Protein AF-A0A938NMA5-F1 (afdb_monomer)

Nearest PDB structures (foldseek):
  5llw-assembly1_B  TM=7.680E-01  e=4.039E-10  Idiomarina sp. A28L
  6et7-assembly1_A  TM=7.315E-01  e=4.879E-10  Idiomarina sp. A28L
  6et7-assembly1_B  TM=7.793E-01  e=1.720E-09  Idiomarina sp. A28L
  5llw-assembly1_A  TM=7.357E-01  e=2.357E-09  Idiomarina sp. A28L
  5llx-assembly1_B  TM=7.826E-01  e=5.694E-09  Idiomarina sp. A28L

Solvent-accessible surface area (backbone atoms only — not comparable to full-atom values): 17386 Å² total; per-residue (Å²): 136,83,78,56,53,81,68,54,59,72,73,63,77,70,56,72,90,42,46,52,69,49,69,51,92,78,78,97,68,74,25,49,32,68,72,61,66,56,84,42,81,81,14,92,27,46,94,38,77,89,32,46,48,84,76,48,81,76,32,44,48,83,52,42,79,48,96,41,58,64,61,38,50,55,56,39,66,74,30,88,92,44,49,61,74,37,72,43,76,58,80,76,69,79,82,87,44,74,63,62,55,45,67,75,42,43,66,59,54,48,52,54,49,53,50,50,52,50,50,52,52,52,47,53,53,48,55,46,62,68,22,29,38,93,83,34,84,87,27,19,18,54,62,29,40,54,56,53,45,46,54,55,64,70,63,65,74,83,34,32,28,39,35,31,33,32,54,48,69,56,90,74,74,64,90,51,65,71,58,51,50,50,48,52,34,53,50,52,51,49,50,51,69,71,62,81,46,80,50,37,18,44,64,52,98,64,29,37,33,42,48,38,71,74,28,48,58,70,60,51,48,56,50,48,53,51,50,37,50,52,46,47,70,40,74,41,78,92,76,39,72,52,40,34,13,25,1,27,17,41,50,74,96,39,90,46,64,68,51,31,52,52,40,7,50,54,20,22,57,58,14,60,76,72,41,66,34,77,32,52,64,79,79,62,97,64,96,72,87,91,85,88,88,81,86,71,87,84,76,131

Mean predicted aligned error: 15.51 Å

Foldseek 3Di:
DDFDDLVRVVPPPADPVFKDFDWDPDDPDAFPCVVPVQPDPQQPRPPPRRDASVVDDAQDHSNDRDPDVSVVVVVLSVDPSTDGRGMDGRPDPPCPDPVVVCVVCVVVVVVSVVVVVVVVVVVVVVVCPVFADPLAPLAGEQVVLQVVLQVLLVVPLPKKKKKKKFWAPPVVPDPDPVLLSQQVNVLSVLCVVQVVDSNWHDYDSGMIMDMDRPDHPVRVQVSVLVSQVVQQPDQGPPRDGIGMFMFMEMCVVQPHSVSNVVLSVVQSVVRNVVTSDYGYSPPDPDDDDDDDDDPPPPDD

Secondary structure (DSSP, 8-state):
-----HHHHHSS---GGGEEEEE----SS--HHHHTT---TTSTTTT-TT--TTTSSSSEETTEEPS-HHHHHHHHHT-TT--EEEEEE---S----HHHHHHHHHHHHHHHHHHHHHHHHHHHHHHHHHHB-SSSTT-B-HHHHHHHHHHHHHT--S-EEEEEEEETTHHHH-S-HHHHHHHHHHHHHHHHHHH--S-EEE-SSSEEEEEEET--HHHHHHHHHHHHHHHHH--BGGGB---EEEEEEESTT-SSHHHHHHHHHHHHHHHHTTSS-EEETT-----SS--SS-TTTT--

Sequence (300 aa):
MKTLSKKESLNLGLSYADTLFIPISQKPGPPCWQLHSCPSKECVCHGKSHCNCWEESGFVFRGVKLSFWQDKLKKCLDCPSFLPIGAFKLEGKKLSGVLSFLEEHYRIISVAYLRNMAFDYMRRKLDYYMTHDTFIKDVLNRRGLIEALRAAYESKSGSLCICMTSVDHFSELTSDYQELNKLYGELGNLFLSTSGTKIIARYGMEDFTIVLPDTKLKTAFEFCESLRKEVADHTFCRDKKITISVGIAGIEDAKDPESLIKKACIALNSAKLISNIVISDSFKKNGDSLVDNQKDYLAF

Radius of gyration: 29.08 Å; Cα contacts (8 Å, |Δi|>4): 415; chains: 1; bounding box: 68×45×87 Å

pLDDT: mean 76.3, std 19.85, range [27.97, 98.12]

Structure (mmCIF, N/CA/C/O backbone):
data_AF-A0A938NMA5-F1
#
_entry.id   AF-A0A938NMA5-F1
#
loop_
_atom_site.group_PDB
_atom_site.id
_atom_site.type_symbol
_atom_site.label_atom_id
_atom_site.label_alt_id
_atom_site.label_comp_id
_atom_site.label_asym_id
_atom_site.label_entity_id
_atom_site.label_seq_id
_atom_site.pdbx_PDB_ins_code
_atom_site.Cartn_x
_atom_site.Cartn_y
_atom_site.Cartn_z
_atom_site.occupancy
_atom_site.B_iso_or_equiv
_atom_site.auth_seq_id
_atom_site.auth_comp_id
_atom_site.auth_asym_id
_atom_site.auth_atom_id
_atom_site.pdbx_PDB_model_num
ATOM 1 N N . MET A 1 1 ? 32.243 -17.211 -32.522 1.00 33.62 1 MET A N 1
ATOM 2 C CA . MET A 1 1 ? 32.094 -15.808 -32.070 1.00 33.62 1 MET A CA 1
ATOM 3 C C . MET A 1 1 ? 33.309 -15.450 -31.233 1.00 33.62 1 MET A C 1
ATOM 5 O O . MET A 1 1 ? 33.486 -16.063 -30.191 1.00 33.62 1 MET A O 1
ATOM 9 N N . LYS A 1 2 ? 34.167 -14.527 -31.684 1.00 30.47 2 LYS A N 1
ATOM 10 C CA . LYS A 1 2 ? 35.189 -13.927 -30.812 1.00 30.47 2 LYS A CA 1
ATOM 11 C C . LYS A 1 2 ? 34.560 -12.706 -30.145 1.00 30.47 2 LYS A C 1
ATOM 13 O O . LYS A 1 2 ? 34.211 -11.754 -30.834 1.00 30.47 2 LYS A O 1
ATOM 18 N N . THR A 1 3 ? 34.376 -12.754 -28.833 1.00 35.81 3 THR A N 1
ATOM 19 C CA . THR A 1 3 ? 34.052 -11.576 -28.023 1.00 35.81 3 THR A CA 1
ATOM 20 C C . THR A 1 3 ? 35.332 -10.758 -27.919 1.00 35.81 3 THR A C 1
ATOM 22 O O . THR A 1 3 ? 36.294 -11.206 -27.306 1.00 35.81 3 THR A O 1
ATOM 25 N N . LEU A 1 4 ? 35.381 -9.610 -28.589 1.00 41.06 4 LEU A N 1
ATOM 26 C CA . LEU A 1 4 ? 36.531 -8.712 -28.529 1.00 41.06 4 LEU A CA 1
ATOM 27 C C . LEU A 1 4 ? 36.293 -7.691 -27.420 1.00 41.06 4 LEU A C 1
ATOM 29 O O . LEU A 1 4 ? 35.227 -7.076 -27.350 1.00 41.06 4 LEU A O 1
ATOM 33 N N . SER A 1 5 ? 37.279 -7.505 -26.554 1.00 45.34 5 SER A N 1
ATOM 34 C CA . SER A 1 5 ? 37.289 -6.413 -25.587 1.00 45.34 5 SER A CA 1
ATOM 35 C C . SER A 1 5 ? 37.359 -5.054 -26.297 1.00 45.34 5 SER A C 1
ATOM 37 O O . SER A 1 5 ? 37.838 -4.933 -27.426 1.00 45.34 5 SER A O 1
ATOM 39 N N . LYS A 1 6 ? 36.932 -3.993 -25.601 1.00 43.56 6 LYS A N 1
ATOM 40 C CA . LYS A 1 6 ? 36.940 -2.602 -26.093 1.00 43.56 6 LYS A CA 1
ATOM 41 C C . LYS A 1 6 ? 38.302 -2.163 -26.665 1.00 43.56 6 LYS A C 1
ATOM 43 O O . LYS A 1 6 ? 38.351 -1.412 -27.635 1.00 43.56 6 LYS A O 1
ATOM 48 N N . LYS A 1 7 ? 39.409 -2.655 -26.092 1.00 44.53 7 LYS A N 1
ATOM 49 C CA . LYS A 1 7 ? 40.776 -2.393 -26.580 1.00 44.53 7 LYS A CA 1
ATOM 50 C C . LYS A 1 7 ? 41.112 -3.169 -27.854 1.00 44.53 7 LYS A C 1
ATOM 52 O O . LYS A 1 7 ? 41.799 -2.638 -28.719 1.00 44.53 7 LYS A O 1
ATOM 57 N N . GLU A 1 8 ? 40.619 -4.394 -27.991 1.00 47.62 8 GLU A N 1
ATOM 58 C CA . GLU A 1 8 ? 40.876 -5.220 -29.172 1.00 47.62 8 GLU A CA 1
ATOM 59 C C . GLU A 1 8 ? 40.128 -4.688 -30.400 1.00 47.62 8 GLU A C 1
ATOM 61 O O . GLU A 1 8 ? 40.700 -4.667 -31.482 1.00 47.62 8 GLU A O 1
ATOM 66 N N . SER A 1 9 ? 38.913 -4.144 -30.249 1.00 48.72 9 SER A N 1
ATOM 67 C CA . SER A 1 9 ? 38.182 -3.510 -31.363 1.00 48.72 9 SER A CA 1
ATOM 68 C C . SER A 1 9 ? 38.865 -2.258 -31.933 1.00 48.72 9 SER A C 1
ATOM 70 O O . SER A 1 9 ? 38.772 -2.015 -33.133 1.00 48.72 9 SER A O 1
ATOM 72 N N . LEU A 1 10 ? 39.565 -1.482 -31.096 1.00 46.22 10 LEU A N 1
ATOM 73 C CA . LEU A 1 10 ? 40.275 -0.258 -31.503 1.00 46.22 10 LEU A CA 1
ATOM 74 C C . LEU A 1 10 ? 41.565 -0.551 -32.294 1.00 46.22 10 LEU A C 1
ATOM 76 O O . LEU A 1 10 ? 41.928 0.225 -33.172 1.00 46.22 10 LEU A O 1
ATOM 80 N N . ASN A 1 11 ? 42.223 -1.686 -32.033 1.00 43.31 11 ASN A N 1
ATOM 81 C CA . ASN A 1 11 ? 43.492 -2.076 -32.667 1.00 43.31 11 ASN A CA 1
ATOM 82 C C . ASN A 1 11 ? 43.335 -2.883 -33.972 1.00 43.31 11 ASN A C 1
ATOM 84 O O . ASN A 1 11 ? 44.333 -3.202 -34.612 1.00 43.31 11 ASN A O 1
ATOM 88 N N . LEU A 1 12 ? 42.111 -3.229 -34.383 1.00 46.03 12 LEU A N 1
ATOM 89 C CA . LEU A 1 12 ? 41.858 -4.135 -35.516 1.00 46.03 12 LEU A CA 1
ATOM 90 C C . LEU A 1 12 ? 41.728 -3.449 -36.888 1.00 46.03 12 LEU A C 1
ATOM 92 O O . LEU A 1 12 ? 41.373 -4.112 -37.859 1.00 46.03 12 LEU A O 1
ATOM 96 N N . GLY A 1 13 ? 41.981 -2.138 -36.996 1.00 44.97 13 GLY A N 1
ATOM 97 C CA . GLY A 1 13 ? 41.911 -1.423 -38.281 1.00 44.97 13 GLY A CA 1
ATOM 98 C C . GLY A 1 13 ? 40.523 -1.455 -38.941 1.00 44.97 13 GLY A C 1
ATOM 99 O O . GLY A 1 13 ? 40.407 -1.310 -40.156 1.00 44.97 13 GLY A O 1
ATOM 100 N N . LEU A 1 14 ? 39.466 -1.685 -38.152 1.00 48.62 14 LEU A N 1
ATOM 101 C CA . LEU A 1 14 ? 38.097 -1.800 -38.643 1.00 48.62 14 LEU A CA 1
ATOM 102 C C . LEU A 1 14 ? 37.600 -0.442 -39.153 1.00 48.62 14 LEU A C 1
ATOM 104 O O . LEU A 1 14 ? 37.573 0.546 -38.418 1.00 48.62 14 LEU A O 1
ATOM 108 N N . SER A 1 15 ? 37.174 -0.403 -40.417 1.00 49.62 15 SER A N 1
ATOM 109 C CA . SER A 1 15 ? 36.443 0.736 -40.966 1.00 49.62 15 SER A CA 1
ATOM 110 C C . SER A 1 15 ? 35.073 0.836 -40.294 1.00 49.62 15 SER A C 1
ATOM 112 O O . SER A 1 15 ? 34.307 -0.130 -40.259 1.00 49.62 15 SER A O 1
ATOM 114 N N . TYR A 1 16 ? 34.739 2.030 -39.797 1.00 50.69 16 TYR A N 1
ATOM 115 C CA . TYR A 1 16 ? 33.423 2.333 -39.223 1.00 50.69 16 TYR A CA 1
ATOM 116 C C . TYR A 1 16 ? 32.276 2.157 -40.227 1.00 50.69 16 TYR A C 1
ATOM 118 O O . TYR A 1 16 ? 31.132 2.040 -39.806 1.00 50.69 16 TYR A O 1
ATOM 126 N N . ALA A 1 17 ? 32.563 2.135 -41.533 1.00 47.53 17 ALA A N 1
ATOM 127 C CA . ALA A 1 17 ? 31.555 1.934 -42.571 1.00 47.53 17 ALA A CA 1
ATOM 128 C C . ALA A 1 17 ? 30.955 0.515 -42.563 1.00 47.53 17 ALA A C 1
ATOM 130 O O . ALA A 1 17 ? 29.789 0.359 -42.907 1.00 47.53 17 ALA A O 1
ATOM 131 N N . ASP A 1 18 ? 31.718 -0.482 -42.099 1.00 49.41 18 ASP A N 1
ATOM 132 C CA . ASP A 1 18 ? 31.382 -1.906 -42.249 1.00 49.41 18 ASP A CA 1
ATOM 133 C C . ASP A 1 18 ? 31.298 -2.635 -40.897 1.00 49.41 18 ASP A C 1
ATOM 135 O O . ASP A 1 18 ? 31.429 -3.854 -40.824 1.00 49.41 18 ASP A O 1
ATOM 139 N N . THR A 1 19 ? 31.134 -1.902 -39.790 1.00 51.22 19 THR A N 1
ATOM 140 C CA . THR A 1 19 ? 31.135 -2.484 -38.438 1.00 51.22 19 THR A CA 1
ATOM 141 C C . THR A 1 19 ? 29.901 -2.054 -37.655 1.00 51.22 19 THR A C 1
ATOM 143 O O . THR A 1 19 ? 29.729 -0.874 -37.345 1.00 51.22 19 THR A O 1
ATOM 146 N N . LEU A 1 20 ? 29.058 -3.021 -37.287 1.00 55.81 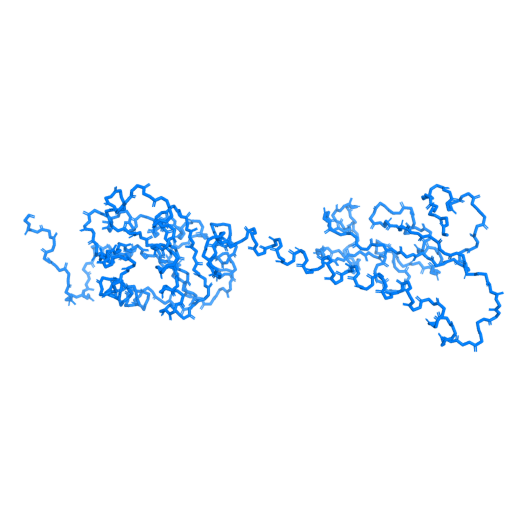20 LEU A N 1
ATOM 147 C CA . LEU A 1 20 ? 27.908 -2.799 -36.418 1.00 55.81 20 LEU A CA 1
ATOM 148 C C . LEU A 1 20 ? 28.315 -3.005 -34.956 1.00 55.81 20 LEU A C 1
ATOM 150 O O . LEU A 1 20 ? 28.734 -4.091 -34.550 1.00 55.81 20 LEU A O 1
ATOM 154 N N . PHE A 1 21 ? 28.140 -1.966 -34.146 1.00 57.28 21 PHE A N 1
ATOM 155 C CA . PHE A 1 21 ? 28.293 -2.048 -32.697 1.00 57.28 21 PHE A CA 1
ATOM 156 C C . PHE A 1 21 ? 26.920 -2.225 -32.066 1.00 57.28 21 PHE A C 1
ATOM 158 O O . PHE A 1 21 ? 26.025 -1.416 -32.299 1.00 57.28 21 PHE A O 1
ATOM 165 N N . ILE A 1 22 ? 26.758 -3.275 -31.260 1.00 54.84 22 ILE A N 1
ATOM 166 C CA . ILE A 1 22 ? 25.512 -3.513 -30.531 1.00 54.84 22 ILE A CA 1
ATOM 167 C C . ILE A 1 22 ? 25.696 -2.976 -29.110 1.00 54.84 22 ILE A C 1
ATOM 169 O O . ILE A 1 22 ? 26.375 -3.622 -28.299 1.00 54.84 22 ILE A O 1
ATOM 173 N N . PRO A 1 23 ? 25.124 -1.803 -28.780 1.00 54.66 23 PRO A N 1
ATOM 174 C CA . PRO A 1 23 ? 25.102 -1.351 -27.402 1.00 54.66 23 PRO A CA 1
ATOM 175 C C . PRO A 1 23 ? 24.196 -2.270 -26.590 1.00 54.66 23 PRO A C 1
ATOM 177 O O . PRO A 1 23 ? 23.099 -2.633 -27.022 1.00 54.66 23 PRO A O 1
ATOM 180 N N . ILE A 1 24 ? 24.627 -2.627 -25.384 1.00 54.59 24 ILE A N 1
ATOM 181 C CA . ILE A 1 24 ? 23.698 -3.148 -24.388 1.00 54.59 24 ILE A CA 1
ATOM 182 C C . ILE A 1 24 ? 23.306 -1.975 -23.506 1.00 54.59 24 ILE A C 1
ATOM 184 O O . ILE A 1 24 ? 24.145 -1.372 -22.841 1.00 54.59 24 ILE A O 1
ATOM 188 N N . SER A 1 25 ? 22.014 -1.647 -23.530 1.00 54.38 25 SER A N 1
ATOM 189 C CA . SER A 1 25 ? 21.420 -0.735 -22.561 1.00 54.38 25 SER A CA 1
ATOM 190 C C . SER A 1 25 ? 21.458 -1.420 -21.199 1.00 54.38 25 SER A C 1
ATOM 192 O O . SER A 1 25 ? 20.568 -2.180 -20.829 1.00 54.38 25 SER A O 1
ATOM 194 N N . GLN A 1 26 ? 22.554 -1.233 -20.473 1.00 50.41 26 GLN A N 1
ATOM 195 C CA . GLN A 1 26 ? 22.547 -1.425 -19.035 1.00 50.41 26 GLN A CA 1
ATOM 196 C C . GLN A 1 26 ? 22.144 -0.096 -18.407 1.00 50.41 26 GLN A C 1
ATOM 198 O O . GLN A 1 26 ? 22.798 0.919 -18.645 1.00 50.41 26 GLN A O 1
ATOM 203 N N . LYS A 1 27 ? 21.123 -0.091 -17.548 1.00 52.62 27 LYS A N 1
ATOM 204 C CA . LYS A 1 27 ? 21.003 0.959 -16.531 1.00 52.62 27 LYS A CA 1
ATOM 205 C C . LYS A 1 27 ? 20.683 0.379 -15.155 1.00 52.62 27 LYS A C 1
ATOM 207 O O . LYS A 1 27 ? 19.518 0.198 -14.818 1.00 52.62 27 LYS A O 1
ATOM 212 N N . PRO A 1 28 ? 21.730 0.214 -14.334 1.00 51.12 28 PRO A N 1
ATOM 213 C CA . PRO A 1 28 ? 21.669 0.499 -12.908 1.00 51.12 28 PRO A CA 1
ATOM 214 C C . PRO A 1 28 ? 22.666 1.625 -12.541 1.00 51.12 28 PRO A C 1
ATOM 216 O O . PRO A 1 28 ? 23.478 1.467 -11.638 1.00 51.12 28 PRO A O 1
ATOM 219 N N . GLY A 1 29 ? 22.659 2.753 -13.271 1.00 60.09 29 GLY A N 1
ATOM 220 C CA . GLY A 1 29 ? 23.567 3.894 -13.043 1.00 60.09 29 GLY A CA 1
ATOM 221 C C . GLY A 1 29 ? 22.932 5.259 -13.366 1.00 60.09 29 GLY A C 1
ATOM 222 O O . GLY A 1 29 ? 21.864 5.293 -13.986 1.00 60.09 29 GLY A O 1
ATOM 223 N N . PRO A 1 30 ? 23.551 6.385 -12.948 1.00 65.38 30 PRO A N 1
ATOM 224 C CA . PRO A 1 30 ? 22.995 7.730 -13.124 1.00 65.38 30 PRO A CA 1
ATOM 225 C C . PRO A 1 30 ? 22.826 8.097 -14.613 1.00 65.38 30 PRO A C 1
ATOM 227 O O . PRO A 1 30 ? 23.580 7.612 -15.463 1.00 65.38 30 PRO A O 1
ATOM 230 N N . PRO A 1 31 ? 21.844 8.950 -14.968 1.00 76.25 31 PRO A N 1
ATOM 231 C CA . PRO A 1 31 ? 21.601 9.353 -16.351 1.00 76.25 31 PRO A CA 1
ATOM 232 C C . PRO A 1 31 ? 22.823 10.034 -16.985 1.00 76.25 31 PRO A C 1
ATOM 234 O O . PRO A 1 31 ? 23.591 10.710 -16.305 1.00 76.25 31 PRO A O 1
ATOM 237 N N . CYS A 1 32 ? 22.983 9.901 -18.309 1.00 79.81 32 CYS A N 1
ATOM 238 C CA . CYS A 1 32 ? 24.154 10.375 -19.063 1.00 79.81 32 CYS A CA 1
ATOM 239 C C . CYS A 1 32 ? 24.542 11.835 -18.770 1.00 79.81 32 CYS A C 1
ATOM 241 O O . CYS A 1 32 ? 25.729 12.155 -18.719 1.00 79.81 32 CYS A O 1
ATOM 243 N N . TRP A 1 33 ? 23.565 12.731 -18.605 1.00 81.75 33 TRP A N 1
ATOM 244 C CA . TRP A 1 33 ? 23.829 14.146 -18.330 1.00 81.75 33 TRP A CA 1
ATOM 245 C C . TRP A 1 33 ? 24.370 14.380 -16.913 1.00 81.75 33 TRP A C 1
ATOM 247 O O . TRP A 1 33 ? 25.210 15.257 -16.740 1.00 81.75 33 TRP A O 1
ATOM 257 N N . GLN A 1 34 ? 23.958 13.562 -15.938 1.00 83.12 34 GLN A N 1
ATOM 258 C CA . GLN A 1 34 ? 24.469 13.585 -14.568 1.00 83.12 34 GLN A CA 1
ATOM 259 C C . GLN A 1 34 ? 25.844 12.914 -14.483 1.00 83.12 34 GLN A C 1
ATOM 261 O O . GLN A 1 34 ? 26.757 13.470 -13.888 1.00 83.12 34 GLN A O 1
ATOM 266 N N . LEU A 1 35 ? 26.021 11.757 -15.132 1.00 81.81 35 LEU A N 1
ATOM 267 C CA . LEU A 1 35 ? 27.300 11.034 -15.161 1.00 81.81 35 LEU A CA 1
ATOM 268 C C . LEU A 1 35 ? 28.436 11.872 -15.769 1.00 81.81 35 LEU A C 1
ATOM 270 O O . LEU A 1 35 ? 29.597 11.712 -15.402 1.00 81.81 35 LEU A O 1
ATOM 274 N N . HIS A 1 36 ? 28.115 12.729 -16.738 1.00 80.19 36 HIS A N 1
ATOM 275 C CA . HIS A 1 36 ? 29.101 13.516 -17.477 1.00 80.19 36 HIS A CA 1
ATOM 276 C C . HIS A 1 36 ? 29.038 15.017 -17.197 1.00 80.19 36 HIS A C 1
ATOM 278 O O . HIS A 1 36 ? 29.678 15.767 -17.932 1.00 80.19 36 HIS A O 1
ATOM 284 N N . SER A 1 37 ? 28.265 15.451 -16.195 1.00 81.56 37 SER A N 1
ATOM 285 C CA . SER A 1 37 ? 28.070 16.869 -15.848 1.00 81.56 37 SER A CA 1
ATOM 286 C C . SER A 1 37 ? 27.842 17.743 -17.088 1.00 81.56 37 SER A C 1
ATOM 288 O O . SER A 1 37 ? 28.538 18.730 -17.317 1.00 81.56 37 SER A O 1
ATOM 290 N N . CYS A 1 38 ? 26.937 17.306 -17.968 1.00 77.56 38 CYS A N 1
ATOM 291 C CA . CYS A 1 38 ? 26.823 17.869 -19.309 1.00 77.56 38 CYS A CA 1
ATOM 292 C C . CYS A 1 38 ? 26.281 19.311 -19.244 1.00 77.56 38 CYS A C 1
ATOM 294 O O . CYS A 1 38 ? 25.174 19.498 -18.745 1.00 77.56 38 CYS A O 1
ATOM 296 N N . PRO A 1 39 ? 27.004 20.318 -19.771 1.00 66.69 39 PRO A N 1
ATOM 297 C CA . PRO A 1 39 ? 26.618 21.724 -19.618 1.00 66.69 39 PRO A CA 1
ATOM 298 C C . PRO A 1 39 ? 25.537 22.171 -20.613 1.00 66.69 39 PRO A C 1
ATOM 300 O O . PRO A 1 39 ? 24.915 23.216 -20.431 1.00 66.69 39 PRO A O 1
ATOM 303 N N . SER A 1 40 ? 25.317 21.406 -21.687 1.00 78.25 40 SER A N 1
ATOM 304 C CA . SER A 1 40 ? 24.377 21.777 -22.743 1.00 78.25 40 SER A CA 1
ATOM 305 C C . SER A 1 40 ? 22.942 21.443 -22.333 1.00 78.25 40 SER A C 1
ATOM 307 O O . SER A 1 40 ? 22.516 20.288 -22.402 1.00 78.25 40 SER A O 1
ATOM 309 N N . LYS A 1 41 ? 22.181 22.478 -21.955 1.00 78.19 41 LYS A N 1
ATOM 310 C CA . LYS A 1 41 ? 20.727 22.394 -21.725 1.00 78.19 41 LYS A CA 1
ATOM 311 C C . LYS A 1 41 ? 19.936 22.088 -23.003 1.00 78.19 41 LYS A C 1
ATOM 313 O O . LYS A 1 41 ? 18.808 21.622 -22.918 1.00 78.19 41 LYS A O 1
ATOM 318 N N . GLU A 1 42 ? 20.536 22.317 -24.169 1.00 77.88 42 GLU A N 1
ATOM 319 C CA . GLU A 1 42 ? 19.962 22.020 -25.489 1.00 77.88 42 GLU A CA 1
ATOM 320 C C . GLU A 1 42 ? 20.080 20.533 -25.866 1.00 77.88 42 GLU A C 1
ATOM 322 O O . GLU A 1 42 ? 19.487 20.070 -26.840 1.00 77.88 42 GLU A O 1
ATOM 327 N N . CYS A 1 43 ? 20.841 19.748 -25.098 1.00 79.62 43 CYS A N 1
ATOM 328 C CA . CYS A 1 43 ? 20.927 18.312 -25.298 1.00 79.62 43 CYS A CA 1
ATOM 329 C C . CYS A 1 43 ? 19.577 17.648 -24.992 1.00 79.62 43 CYS A C 1
ATOM 331 O O . CYS A 1 43 ? 19.068 17.742 -23.878 1.00 79.62 43 CYS A O 1
ATOM 333 N N . VAL A 1 44 ? 19.059 16.866 -25.944 1.00 77.19 44 VAL A N 1
ATOM 334 C CA . VAL A 1 44 ? 17.789 16.118 -25.829 1.00 77.19 44 VAL A CA 1
ATOM 335 C C . VAL A 1 44 ? 17.734 15.213 -24.590 1.00 77.19 44 VAL A C 1
ATOM 337 O O . VAL A 1 44 ? 16.649 14.929 -24.080 1.00 77.19 44 VAL A O 1
ATOM 340 N N . CYS A 1 45 ? 18.894 14.784 -24.083 1.00 76.62 45 CYS A N 1
ATOM 341 C CA . CYS A 1 45 ? 19.011 13.954 -22.888 1.00 76.62 45 CYS A CA 1
ATOM 342 C C . CYS A 1 45 ? 19.268 14.718 -21.583 1.00 76.62 45 CYS A C 1
ATOM 344 O O . CYS A 1 45 ? 19.320 14.080 -20.530 1.00 76.62 45 CYS A O 1
ATOM 346 N N . HIS A 1 46 ? 19.453 16.038 -21.612 1.00 82.06 46 HIS A N 1
ATOM 347 C CA . HIS A 1 46 ? 19.686 16.834 -20.407 1.00 82.06 46 HIS A CA 1
ATOM 348 C C . HIS A 1 46 ? 18.435 16.842 -19.514 1.00 82.06 46 HIS A C 1
ATOM 350 O O . HIS A 1 46 ? 17.326 17.071 -19.988 1.00 82.06 46 HIS A O 1
ATOM 356 N N . GLY A 1 47 ? 18.596 16.556 -18.218 1.00 79.88 47 GLY A N 1
ATOM 357 C CA . GLY A 1 47 ? 17.492 16.500 -17.249 1.00 79.88 47 GLY A CA 1
ATOM 358 C C . GLY A 1 47 ? 16.634 15.225 -17.289 1.00 79.88 47 GLY A C 1
ATOM 359 O O . GLY A 1 47 ? 15.791 15.041 -16.418 1.00 79.88 47 GLY A O 1
ATOM 360 N N . LYS A 1 48 ? 16.846 14.310 -18.247 1.00 78.88 48 LYS A N 1
ATOM 361 C CA . LYS A 1 48 ? 16.062 13.066 -18.368 1.00 78.88 48 LYS A CA 1
ATOM 362 C C . LYS A 1 48 ? 16.714 11.900 -17.620 1.00 78.88 48 LYS A C 1
ATOM 364 O O . LYS A 1 48 ? 17.925 11.701 -17.705 1.00 78.88 48 LYS A O 1
ATOM 369 N N . SER A 1 49 ? 15.917 11.080 -16.938 1.00 69.94 49 SER A N 1
ATOM 370 C CA . SER A 1 49 ? 16.376 9.899 -16.180 1.00 69.94 49 SER A CA 1
ATOM 371 C C . SER A 1 49 ? 16.757 8.705 -17.074 1.00 69.94 49 SER A C 1
ATOM 373 O O . SER A 1 49 ? 17.674 7.936 -16.768 1.00 69.94 49 SER A O 1
ATOM 375 N N . HIS A 1 50 ? 16.117 8.566 -18.237 1.00 67.19 50 HIS A N 1
ATOM 376 C CA . HIS A 1 50 ? 16.242 7.385 -19.103 1.00 67.19 50 HIS A CA 1
ATOM 377 C C . HIS A 1 50 ? 16.730 7.706 -20.518 1.00 67.19 50 HIS A C 1
ATOM 379 O O . HIS A 1 50 ? 16.348 7.028 -21.454 1.00 67.19 50 HIS A O 1
ATOM 385 N N . CYS A 1 51 ? 17.591 8.716 -20.671 1.00 70.38 51 CYS A N 1
ATOM 386 C CA . CYS A 1 51 ? 18.111 9.115 -21.982 1.00 70.38 51 CYS A CA 1
ATOM 387 C C . CYS A 1 51 ? 19.638 9.042 -22.023 1.00 70.38 51 CYS A C 1
ATOM 389 O O . CYS A 1 51 ? 20.311 9.531 -21.104 1.00 70.38 51 CYS A O 1
ATOM 391 N N . ASN A 1 52 ? 20.182 8.455 -23.085 1.00 75.62 52 ASN A N 1
ATOM 392 C CA . ASN A 1 52 ? 21.586 8.556 -23.459 1.00 75.62 52 ASN A CA 1
ATOM 393 C C . ASN A 1 52 ? 21.713 9.098 -24.891 1.00 75.62 52 ASN A C 1
ATOM 395 O O . ASN A 1 52 ? 20.998 8.681 -25.791 1.00 75.62 52 ASN A O 1
ATOM 399 N N . CYS A 1 53 ? 22.666 10.000 -25.147 1.00 77.00 53 CYS A N 1
ATOM 400 C CA . CYS A 1 53 ? 22.786 10.631 -26.474 1.00 77.00 53 CYS A CA 1
ATOM 401 C C . CYS A 1 53 ? 23.122 9.656 -27.623 1.00 77.00 53 CYS A C 1
ATOM 403 O O . CYS A 1 53 ? 22.936 9.997 -28.790 1.00 77.00 53 CYS A O 1
ATOM 405 N N . TRP A 1 54 ? 23.613 8.455 -27.305 1.00 72.69 54 TRP A N 1
ATOM 406 C CA . TRP A 1 54 ? 23.837 7.381 -28.271 1.00 72.69 54 TRP A CA 1
ATOM 407 C C . TRP A 1 54 ? 22.552 6.625 -28.654 1.00 72.69 54 TRP A C 1
ATOM 409 O O . TRP A 1 54 ? 22.555 5.945 -29.674 1.00 72.69 54 TRP A O 1
ATOM 419 N N . GLU A 1 55 ? 21.472 6.752 -27.874 1.00 70.50 55 GLU A N 1
ATOM 420 C CA . GLU A 1 55 ? 20.136 6.203 -28.176 1.00 70.50 55 GLU A CA 1
ATOM 421 C C . GLU A 1 55 ? 19.368 7.112 -29.145 1.00 70.50 55 GLU A C 1
ATOM 423 O O . GLU A 1 55 ? 18.562 6.644 -29.943 1.00 70.50 55 GLU A O 1
ATOM 428 N N . GLU A 1 56 ? 19.647 8.417 -29.099 1.00 66.69 56 GLU A N 1
ATOM 429 C CA . GLU A 1 56 ? 19.037 9.399 -29.990 1.00 66.69 56 GLU A CA 1
ATOM 430 C C . GLU A 1 56 ? 19.521 9.208 -31.430 1.00 66.69 56 GLU A C 1
ATOM 432 O O . GLU A 1 56 ? 20.727 9.138 -31.699 1.00 66.69 56 GLU A O 1
ATOM 437 N N . SER A 1 57 ? 18.583 9.171 -32.374 1.00 58.72 57 SER A N 1
ATOM 438 C CA . SER A 1 57 ? 18.900 9.111 -33.803 1.00 58.72 57 SER A CA 1
ATOM 439 C C . SER A 1 57 ? 19.570 10.409 -34.296 1.00 58.72 57 SER A C 1
ATOM 441 O O . SER A 1 57 ? 19.476 11.469 -33.676 1.00 58.72 57 SER A O 1
ATOM 443 N N . GLY A 1 58 ? 20.314 10.336 -35.403 1.00 67.06 58 GLY A N 1
ATOM 444 C CA . GLY A 1 58 ? 21.022 11.488 -35.977 1.00 67.06 58 GLY A CA 1
ATOM 445 C C . GLY A 1 58 ? 22.397 11.765 -35.356 1.00 67.06 58 GLY A C 1
ATOM 446 O O . GLY A 1 58 ? 23.005 10.908 -34.714 1.00 67.06 58 GLY A O 1
ATOM 447 N N . PHE A 1 59 ? 22.915 12.976 -35.568 1.00 76.12 59 PHE A N 1
ATOM 448 C CA . PHE A 1 59 ? 24.344 13.295 -35.423 1.00 76.12 59 PHE A CA 1
ATOM 449 C C . PHE A 1 59 ? 24.727 13.992 -34.109 1.00 76.12 59 PHE A C 1
ATOM 451 O O . PHE A 1 59 ? 25.789 14.596 -34.018 1.00 76.12 59 PHE A O 1
ATOM 458 N N . VAL A 1 60 ? 23.878 13.961 -33.082 1.00 75.00 60 VAL A N 1
ATOM 459 C CA . VAL A 1 60 ? 24.127 14.705 -31.834 1.00 75.00 60 VAL A CA 1
ATOM 460 C C . VAL A 1 60 ? 24.865 13.847 -30.802 1.00 75.00 60 VAL A C 1
ATOM 462 O O . VAL A 1 60 ? 24.440 12.728 -30.515 1.00 75.00 60 VAL A O 1
ATOM 465 N N . PHE A 1 61 ? 25.932 14.385 -30.204 1.00 83.06 61 PHE A N 1
ATOM 466 C CA . PHE A 1 61 ? 26.654 13.802 -29.067 1.00 83.06 61 PHE A CA 1
ATOM 467 C C . PHE A 1 61 ? 26.807 14.853 -27.963 1.00 83.06 61 PHE A C 1
ATOM 469 O O . PHE A 1 61 ? 27.421 15.896 -28.181 1.00 83.06 61 PHE A O 1
ATOM 476 N N . ARG A 1 62 ? 26.243 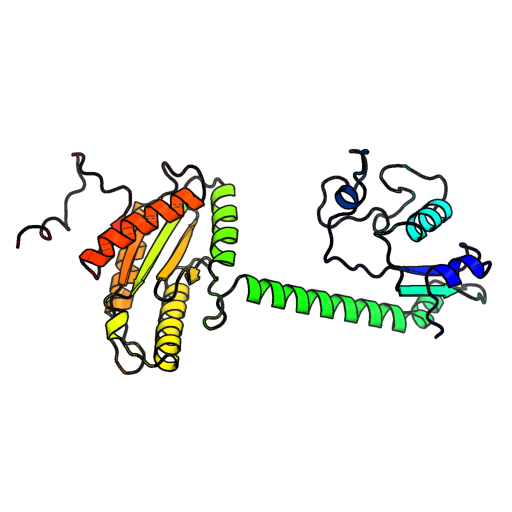14.592 -26.774 1.00 80.44 62 ARG A N 1
ATOM 477 C CA . ARG A 1 62 ? 26.273 15.513 -25.613 1.00 80.44 62 ARG A CA 1
ATOM 478 C C . ARG A 1 62 ? 25.852 16.961 -25.943 1.00 80.44 62 ARG A C 1
ATOM 480 O O . ARG A 1 62 ? 26.476 17.911 -25.486 1.00 80.44 62 ARG A O 1
ATOM 487 N N . GLY A 1 63 ? 24.806 17.119 -26.755 1.00 75.62 63 GLY A N 1
ATOM 488 C CA . GLY A 1 63 ? 24.278 18.430 -27.160 1.00 75.62 63 GLY A CA 1
ATOM 489 C C . GLY A 1 63 ? 25.024 19.103 -28.313 1.00 75.62 63 GLY A C 1
ATOM 490 O O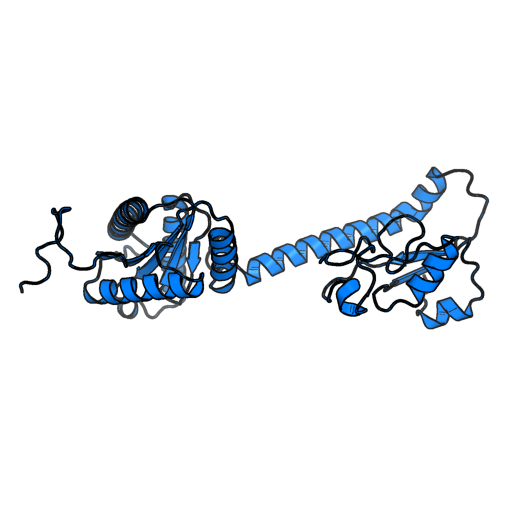 . GLY A 1 63 ? 24.593 20.150 -28.773 1.00 75.62 63 GLY A O 1
ATOM 491 N N . VAL A 1 64 ? 26.098 18.499 -28.831 1.00 82.88 64 VAL A N 1
ATOM 492 C CA . VAL A 1 64 ? 26.828 19.012 -29.997 1.00 82.88 64 VAL A CA 1
ATOM 493 C C . VAL A 1 64 ? 26.406 18.244 -31.244 1.00 82.88 64 VAL A C 1
ATOM 495 O O . VAL A 1 64 ? 26.505 17.014 -31.279 1.00 82.88 64 VAL A O 1
ATOM 498 N N . LYS A 1 65 ? 25.949 18.958 -32.276 1.00 82.62 65 LYS A N 1
ATOM 499 C CA . LYS A 1 65 ? 25.651 18.382 -33.592 1.00 82.62 65 LYS A CA 1
ATOM 500 C C . LYS A 1 65 ? 26.956 18.127 -34.348 1.00 82.62 65 LYS A C 1
ATOM 502 O O . LYS A 1 65 ? 27.772 19.027 -34.506 1.00 82.62 65 LYS A O 1
ATOM 507 N N . LEU A 1 66 ? 27.150 16.893 -34.793 1.00 81.31 66 LEU A N 1
ATOM 508 C CA . LEU A 1 66 ? 28.292 16.458 -35.591 1.00 81.31 66 LEU A CA 1
ATOM 509 C C . LEU A 1 66 ? 27.912 16.430 -37.075 1.00 81.31 66 LEU A C 1
ATOM 511 O O . LEU A 1 66 ? 26.731 16.382 -37.424 1.00 81.31 66 LEU A O 1
ATOM 515 N N . SER A 1 67 ? 28.920 16.458 -37.941 1.00 76.12 67 SER A N 1
ATOM 516 C CA . SER A 1 67 ? 28.724 16.461 -39.395 1.00 76.12 67 SER A CA 1
ATOM 517 C C . SER A 1 67 ? 28.430 15.067 -39.948 1.00 76.12 67 SER A C 1
ATOM 519 O O . SER A 1 67 ? 27.676 14.936 -40.908 1.00 76.12 67 SER A O 1
ATOM 521 N N . PHE A 1 68 ? 28.992 14.025 -39.328 1.00 69.94 68 PHE A N 1
ATOM 522 C CA . PHE A 1 68 ? 28.888 12.649 -39.802 1.00 69.94 68 PHE A CA 1
ATOM 523 C C . PHE A 1 68 ? 28.536 11.680 -38.675 1.00 69.94 68 PHE A C 1
ATOM 525 O O . PHE A 1 68 ? 28.882 11.879 -37.506 1.00 69.94 68 PHE A O 1
ATOM 532 N N . TRP A 1 69 ? 27.839 10.595 -39.018 1.00 57.34 69 TRP A N 1
ATOM 533 C CA . TRP A 1 69 ? 27.417 9.604 -38.026 1.00 57.34 69 TRP A CA 1
ATOM 534 C C . TRP A 1 69 ? 28.617 8.808 -37.494 1.00 57.34 69 TRP A C 1
ATOM 536 O O . TRP A 1 69 ? 28.630 8.435 -36.322 1.00 57.34 69 TRP A O 1
ATOM 546 N N . GLN A 1 70 ? 29.657 8.611 -38.313 1.00 65.38 70 GLN A N 1
ATOM 547 C CA . GLN A 1 70 ? 30.892 7.935 -37.913 1.00 65.38 70 GLN A CA 1
ATOM 548 C C . GLN A 1 70 ? 31.604 8.689 -36.781 1.00 65.38 70 GLN A C 1
ATOM 550 O O . GLN A 1 70 ? 32.159 8.066 -35.878 1.00 65.38 70 GLN A O 1
ATOM 555 N N . ASP A 1 71 ? 31.548 10.024 -36.788 1.00 72.06 71 ASP A N 1
ATOM 556 C CA . ASP A 1 71 ? 32.133 10.852 -35.728 1.00 72.06 71 ASP A CA 1
ATOM 557 C C . ASP A 1 71 ? 31.371 10.697 -34.415 1.00 72.06 71 ASP A C 1
ATOM 559 O O . ASP A 1 71 ? 31.976 10.648 -33.340 1.00 72.06 71 ASP A O 1
ATOM 563 N N . LYS A 1 72 ? 30.039 10.571 -34.495 1.00 76.50 72 LYS A N 1
ATOM 564 C CA . LYS A 1 72 ? 29.211 10.240 -33.334 1.00 76.50 72 LYS A CA 1
ATOM 565 C C . LYS A 1 72 ? 29.587 8.869 -32.794 1.00 76.50 72 LYS A C 1
ATOM 567 O O . LYS A 1 72 ? 29.848 8.755 -31.602 1.00 76.50 72 LYS A O 1
ATOM 572 N N . LEU A 1 73 ? 29.670 7.857 -33.657 1.00 69.69 73 LEU A N 1
ATOM 573 C CA . LEU A 1 73 ? 29.993 6.490 -33.255 1.00 69.69 73 LEU A CA 1
ATOM 574 C C . LEU A 1 73 ? 31.367 6.399 -32.574 1.00 69.69 73 LEU A C 1
ATOM 576 O O . LEU A 1 73 ? 31.457 5.805 -31.504 1.00 69.69 73 LEU A O 1
ATOM 580 N N . LYS A 1 74 ? 32.406 7.034 -33.131 1.00 73.81 74 LYS A N 1
ATOM 581 C CA . LYS A 1 74 ? 33.740 7.128 -32.505 1.00 73.81 74 LYS A CA 1
ATOM 582 C C . LYS A 1 74 ? 33.654 7.678 -31.081 1.00 73.81 74 LYS A C 1
ATOM 584 O O . LYS A 1 74 ? 34.085 7.032 -30.131 1.00 73.81 74 LYS A O 1
ATOM 589 N N . LYS A 1 75 ? 33.001 8.832 -30.919 1.00 78.88 75 LYS A N 1
ATOM 590 C CA . LYS A 1 75 ? 32.820 9.472 -29.607 1.00 78.88 75 LYS A CA 1
ATOM 591 C C . LYS A 1 75 ? 31.973 8.630 -28.649 1.00 78.88 75 LYS A C 1
ATOM 593 O O . LYS A 1 75 ? 32.230 8.626 -27.447 1.00 78.88 75 LYS A O 1
ATOM 598 N N . CYS A 1 76 ? 30.970 7.915 -29.159 1.00 75.88 76 CYS A N 1
ATOM 599 C CA . CYS A 1 76 ? 30.171 6.976 -28.378 1.00 75.88 76 CYS A CA 1
ATOM 600 C C . CYS A 1 76 ? 31.014 5.795 -27.902 1.00 75.88 76 CYS A C 1
ATOM 602 O O . CYS A 1 76 ? 30.919 5.450 -26.735 1.00 75.88 76 CYS A O 1
ATOM 604 N N . LEU A 1 77 ? 31.882 5.225 -28.736 1.00 72.25 77 LEU A N 1
ATOM 605 C CA . LEU A 1 77 ? 32.749 4.115 -28.336 1.00 72.25 77 LEU A CA 1
ATOM 606 C C . LEU A 1 77 ? 33.706 4.501 -27.211 1.00 72.25 77 LEU A C 1
ATOM 608 O O . LEU A 1 77 ? 33.911 3.709 -26.294 1.00 72.25 77 LEU A O 1
ATOM 612 N N . ASP A 1 78 ? 34.201 5.733 -27.198 1.00 75.19 78 ASP A N 1
ATOM 613 C CA . ASP A 1 78 ? 35.027 6.247 -26.100 1.00 75.19 78 ASP A CA 1
ATOM 614 C C . ASP A 1 78 ? 34.213 6.602 -24.843 1.00 75.19 78 ASP A C 1
ATOM 616 O O . ASP A 1 78 ? 34.767 6.802 -23.761 1.00 75.19 78 ASP A O 1
ATOM 620 N N . CYS A 1 79 ? 32.883 6.627 -24.934 1.00 76.38 79 CYS A N 1
ATOM 621 C CA . CYS A 1 79 ? 32.017 7.076 -23.855 1.00 76.38 79 CYS A CA 1
ATOM 622 C C . CYS A 1 79 ? 31.849 6.003 -22.756 1.00 76.38 79 CYS A C 1
ATOM 624 O O . CYS A 1 79 ? 31.483 4.868 -23.060 1.00 76.38 79 CYS A O 1
ATOM 626 N N . PRO A 1 80 ? 32.024 6.340 -21.462 1.00 72.81 80 PRO A N 1
ATOM 627 C CA . PRO A 1 80 ? 31.800 5.400 -20.355 1.00 72.81 80 PRO A CA 1
ATOM 628 C C . PRO A 1 80 ? 30.351 4.911 -20.227 1.00 72.81 80 PRO A C 1
ATOM 630 O O . PRO A 1 80 ? 30.115 3.799 -19.770 1.00 72.81 80 PRO A O 1
ATOM 633 N N . SER A 1 81 ? 29.379 5.728 -20.647 1.00 73.00 81 SER A N 1
ATOM 634 C CA . SER A 1 81 ? 27.956 5.351 -20.684 1.00 73.00 81 SER A CA 1
ATOM 635 C C . SER A 1 81 ? 27.575 4.482 -21.886 1.00 73.00 81 SER A C 1
ATOM 637 O O . SER A 1 81 ? 26.410 4.114 -22.021 1.00 73.00 81 SER A O 1
ATOM 639 N N . PHE A 1 82 ? 28.523 4.171 -22.774 1.00 69.31 82 PHE A N 1
ATOM 640 C CA . PHE A 1 82 ? 28.325 3.281 -23.911 1.00 69.31 82 PHE A CA 1
ATOM 641 C C . PHE A 1 82 ? 29.122 1.995 -23.673 1.00 69.31 82 PHE A C 1
ATOM 643 O O . PHE A 1 82 ? 30.352 1.973 -23.758 1.00 69.31 82 PHE A O 1
ATOM 650 N N . LEU A 1 83 ? 28.408 0.917 -23.348 1.00 62.97 83 LEU A N 1
ATOM 651 C CA . LEU A 1 83 ? 28.978 -0.401 -23.074 1.00 62.97 83 LEU A CA 1
ATOM 652 C C . LEU A 1 83 ? 28.603 -1.360 -24.215 1.00 62.97 83 LEU A C 1
ATOM 654 O O . LEU A 1 83 ? 27.563 -2.024 -24.154 1.00 62.97 83 LEU A O 1
ATOM 658 N N . PRO A 1 84 ? 29.406 -1.419 -25.294 1.00 60.50 84 PRO A N 1
ATOM 659 C CA . PRO A 1 84 ? 29.193 -2.395 -26.347 1.00 60.50 84 PRO A CA 1
ATOM 660 C C . PRO A 1 84 ? 29.639 -3.762 -25.830 1.00 60.50 84 PRO A C 1
ATOM 662 O O . PRO A 1 84 ? 30.758 -3.918 -25.348 1.00 60.50 84 PRO A O 1
ATOM 665 N N . ILE A 1 85 ? 28.767 -4.762 -25.930 1.00 52.34 85 ILE A N 1
ATOM 666 C CA . ILE A 1 85 ? 29.106 -6.143 -25.537 1.00 52.34 85 ILE A CA 1
ATOM 667 C C . ILE A 1 85 ? 29.653 -6.939 -26.732 1.00 52.34 85 ILE A C 1
ATOM 669 O O . ILE A 1 85 ? 30.194 -8.031 -26.578 1.00 52.34 85 ILE A O 1
ATOM 673 N N . GLY A 1 86 ? 29.602 -6.355 -27.929 1.00 52.72 86 GLY A N 1
ATOM 674 C CA . GLY A 1 86 ? 30.256 -6.897 -29.107 1.00 52.72 86 GLY A CA 1
ATOM 675 C C . GLY A 1 86 ? 30.339 -5.892 -30.250 1.00 52.72 86 GLY A C 1
ATOM 676 O O . GLY A 1 86 ? 29.539 -4.957 -30.344 1.00 52.72 86 GLY A O 1
ATOM 677 N N . ALA A 1 87 ? 31.313 -6.125 -31.125 1.00 53.34 87 ALA A N 1
ATOM 678 C CA . ALA A 1 87 ? 31.447 -5.483 -32.423 1.00 53.34 87 ALA A CA 1
ATOM 679 C C . ALA A 1 87 ? 31.363 -6.572 -33.496 1.00 53.34 87 ALA A C 1
ATOM 681 O O . ALA A 1 87 ? 32.047 -7.594 -33.394 1.00 53.34 87 ALA A O 1
ATOM 682 N N . PHE A 1 88 ? 30.522 -6.363 -34.502 1.00 50.94 88 PHE A N 1
ATOM 683 C CA . PHE A 1 88 ? 30.362 -7.282 -35.622 1.00 50.94 88 PHE A CA 1
ATOM 684 C C . PHE A 1 88 ? 30.884 -6.607 -36.879 1.00 50.94 88 PHE A C 1
ATOM 686 O O . PHE A 1 88 ? 30.386 -5.557 -37.281 1.00 50.94 88 PHE A O 1
ATOM 693 N N . LYS A 1 89 ? 31.899 -7.212 -37.493 1.00 46.09 89 LYS A N 1
ATOM 694 C CA . LYS A 1 89 ? 32.370 -6.814 -38.815 1.00 46.09 89 LYS A CA 1
ATOM 695 C C . LYS A 1 89 ? 31.410 -7.400 -39.849 1.00 46.09 89 LYS A C 1
ATOM 697 O O . LYS A 1 89 ? 31.254 -8.617 -39.916 1.00 46.09 89 LYS A O 1
ATOM 702 N N . LEU A 1 90 ? 30.757 -6.537 -40.615 1.00 48.56 90 LEU A N 1
ATOM 703 C CA . LEU A 1 90 ? 29.909 -6.907 -41.739 1.00 48.56 90 LEU A CA 1
ATOM 704 C C . LEU A 1 90 ? 30.823 -7.131 -42.948 1.00 48.56 90 LEU A C 1
ATOM 706 O O . LEU A 1 90 ? 31.216 -6.193 -43.634 1.00 48.56 90 LEU A O 1
ATOM 710 N N . GLU A 1 91 ? 31.224 -8.378 -43.186 1.00 45.44 91 GLU A N 1
ATOM 711 C CA . GLU A 1 91 ? 31.985 -8.724 -44.389 1.00 45.44 91 GLU A CA 1
ATOM 712 C C . GLU A 1 91 ? 31.016 -8.874 -45.565 1.00 45.44 91 GLU A C 1
ATOM 714 O O . GLU A 1 91 ? 30.292 -9.858 -45.692 1.00 45.44 91 GLU A O 1
ATOM 719 N N . GLY A 1 92 ? 30.950 -7.840 -46.403 1.00 47.44 92 GLY A N 1
ATOM 720 C CA . GLY A 1 92 ? 29.986 -7.770 -47.490 1.00 47.44 92 GLY A CA 1
ATOM 721 C C . GLY A 1 92 ? 30.244 -8.803 -48.590 1.00 47.44 92 GLY A C 1
ATOM 722 O O . GLY A 1 92 ? 31.226 -8.714 -49.324 1.00 47.44 92 GLY A O 1
ATOM 723 N N . LYS A 1 93 ? 29.258 -9.662 -48.852 1.00 43.03 93 LYS A N 1
ATOM 724 C CA . LYS A 1 93 ? 28.706 -9.666 -50.213 1.00 43.03 93 LYS A CA 1
ATOM 725 C C . LYS A 1 93 ? 27.699 -8.523 -50.269 1.00 43.03 93 LYS A C 1
ATOM 727 O O . LYS A 1 93 ? 26.980 -8.313 -49.298 1.00 43.03 93 LYS A O 1
ATOM 732 N N . LYS A 1 94 ? 27.711 -7.746 -51.362 1.00 46.56 94 LYS A N 1
ATOM 733 C CA . LYS A 1 94 ? 26.824 -6.587 -51.585 1.00 46.56 94 LYS A CA 1
ATOM 734 C C . LYS A 1 94 ? 25.446 -6.842 -50.964 1.00 46.56 94 LYS A C 1
ATOM 736 O O . LYS A 1 94 ? 24.785 -7.799 -51.362 1.00 46.56 94 LYS A O 1
ATOM 741 N N . LEU A 1 95 ? 25.050 -5.989 -50.015 1.00 49.38 95 LEU A N 1
ATOM 742 C CA . LEU A 1 95 ? 23.701 -5.926 -49.450 1.00 49.38 95 LEU A CA 1
ATOM 743 C C . LEU A 1 95 ? 22.714 -5.733 -50.606 1.00 49.38 95 LEU A C 1
ATOM 745 O O . LEU A 1 95 ? 22.460 -4.612 -51.034 1.00 49.38 95 LEU A O 1
ATOM 749 N N . SER A 1 96 ? 22.216 -6.831 -51.169 1.00 48.62 96 SER A N 1
ATOM 750 C CA . SER A 1 96 ? 21.256 -6.797 -52.275 1.00 48.62 96 SER A CA 1
ATOM 751 C C . SER A 1 96 ? 19.844 -6.450 -51.789 1.00 48.62 96 SER A C 1
ATOM 753 O O . SER A 1 96 ? 18.984 -6.135 -52.604 1.00 48.62 96 SER A O 1
ATOM 755 N N . GLY A 1 97 ? 19.619 -6.399 -50.470 1.00 52.38 97 GLY A N 1
ATOM 756 C CA . GLY A 1 97 ? 18.419 -5.823 -49.872 1.00 52.38 97 GLY A CA 1
ATOM 757 C C . GLY A 1 97 ? 18.407 -5.885 -48.342 1.00 52.38 97 GLY A C 1
ATOM 758 O O . GLY A 1 97 ? 19.134 -6.655 -47.722 1.00 52.38 97 GLY A O 1
ATOM 759 N N . VAL A 1 98 ? 17.539 -5.080 -47.722 1.00 51.69 98 VAL A N 1
ATOM 760 C CA . VAL A 1 98 ? 17.299 -5.051 -46.261 1.00 51.69 98 VAL A CA 1
ATOM 761 C C . VAL A 1 98 ? 16.847 -6.419 -45.719 1.00 51.69 98 VAL A C 1
ATOM 763 O O . VAL A 1 98 ? 17.147 -6.763 -44.579 1.00 51.69 98 VAL A O 1
ATOM 766 N N . LEU A 1 99 ? 16.170 -7.226 -46.543 1.00 50.22 99 LEU A N 1
ATOM 767 C CA . LEU A 1 99 ? 15.656 -8.546 -46.166 1.00 50.22 99 LEU A CA 1
ATOM 768 C C . LEU A 1 99 ? 16.766 -9.575 -45.900 1.00 50.22 99 LEU A C 1
ATOM 770 O O . LEU A 1 99 ? 16.691 -10.271 -44.894 1.00 50.22 99 LEU A O 1
ATOM 774 N N . SER A 1 100 ? 17.832 -9.617 -46.708 1.00 53.00 100 SER A N 1
ATOM 775 C CA . SER A 1 100 ? 18.939 -10.567 -46.494 1.00 53.00 100 SER A CA 1
ATOM 776 C C . SER A 1 100 ? 19.738 -10.246 -45.226 1.00 53.00 100 SER A C 1
ATOM 778 O O . SER A 1 100 ? 20.193 -11.142 -44.520 1.00 53.00 100 SER A O 1
ATOM 780 N N . PHE A 1 101 ? 19.858 -8.956 -44.891 1.00 55.50 101 PHE A N 1
ATOM 781 C CA . PHE A 1 101 ? 20.446 -8.510 -43.627 1.00 55.50 101 PHE A CA 1
ATOM 782 C C . PHE A 1 101 ? 19.617 -8.973 -42.427 1.00 55.50 101 PHE A C 1
ATOM 784 O O . PHE A 1 101 ? 20.169 -9.508 -41.462 1.00 55.50 101 PHE A O 1
ATOM 791 N N . LEU A 1 102 ? 18.296 -8.778 -42.493 1.00 53.62 102 LEU A N 1
ATOM 792 C CA . LEU A 1 102 ? 17.385 -9.221 -41.447 1.00 53.62 102 LEU A CA 1
ATOM 793 C C . LEU A 1 102 ? 17.424 -10.740 -41.300 1.00 53.62 102 LEU A C 1
ATOM 795 O O . LEU A 1 102 ? 17.548 -11.198 -40.177 1.00 53.62 102 LEU A O 1
ATOM 799 N N . GLU A 1 103 ? 17.407 -11.522 -42.378 1.00 57.00 103 GLU A N 1
ATOM 800 C CA . GLU A 1 103 ? 17.469 -12.990 -42.299 1.00 57.00 103 GLU A CA 1
ATOM 80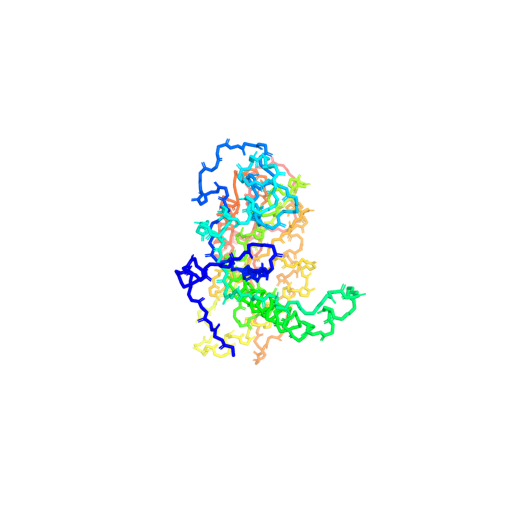1 C C . GLU A 1 103 ? 18.748 -13.506 -41.619 1.00 57.00 103 GLU A C 1
ATOM 803 O O . GLU A 1 103 ? 18.670 -14.370 -40.741 1.00 57.00 103 GLU A O 1
ATOM 808 N N . GLU A 1 104 ? 19.917 -12.943 -41.942 1.00 56.72 104 GLU A N 1
ATOM 809 C CA . GLU A 1 104 ? 21.187 -13.350 -41.319 1.00 56.72 104 GLU A CA 1
ATOM 810 C C . GLU A 1 104 ? 21.292 -12.929 -39.843 1.00 56.72 104 GLU A C 1
ATOM 812 O O . GLU A 1 104 ? 21.852 -13.657 -39.018 1.00 56.72 104 GLU A O 1
ATOM 817 N N . HIS A 1 105 ? 20.726 -11.774 -39.478 1.00 59.41 105 HIS A N 1
ATOM 818 C CA . HIS A 1 105 ? 20.927 -11.155 -38.161 1.00 59.41 105 HIS A CA 1
ATOM 819 C C . HIS A 1 105 ? 19.706 -11.258 -37.235 1.00 59.41 105 HIS A C 1
ATOM 821 O O . HIS A 1 105 ? 19.811 -10.940 -36.045 1.00 59.41 105 HIS A O 1
ATOM 827 N N . TYR A 1 106 ? 18.573 -11.773 -37.727 1.00 59.56 106 TYR A N 1
ATOM 828 C CA . TYR A 1 106 ? 17.328 -11.961 -36.974 1.00 59.56 106 TYR A CA 1
ATOM 829 C C . TYR A 1 106 ? 17.566 -12.760 -35.698 1.00 59.56 106 TYR A C 1
ATOM 831 O O . TYR A 1 106 ? 17.019 -12.422 -34.652 1.00 59.56 106 TYR A O 1
ATOM 839 N N . ARG A 1 107 ? 18.439 -13.774 -35.739 1.00 55.03 107 ARG A N 1
ATOM 840 C CA . ARG A 1 107 ? 18.778 -14.589 -34.561 1.00 55.03 107 ARG A CA 1
ATOM 841 C C . ARG A 1 107 ? 19.407 -13.753 -33.443 1.00 55.03 107 ARG A C 1
ATOM 843 O O . ARG A 1 107 ? 19.032 -13.903 -32.286 1.00 55.03 107 ARG A O 1
ATOM 850 N N . ILE A 1 108 ? 20.322 -12.844 -33.778 1.00 61.22 108 ILE A N 1
ATOM 851 C CA . ILE A 1 108 ? 21.015 -11.995 -32.796 1.00 61.22 108 ILE A CA 1
ATOM 852 C C . ILE A 1 108 ? 20.067 -10.923 -32.253 1.00 61.22 108 ILE A C 1
ATOM 854 O O . ILE A 1 108 ? 20.009 -10.714 -31.040 1.00 61.22 108 ILE A O 1
ATOM 858 N N . ILE A 1 109 ? 19.291 -10.284 -33.134 1.00 64.19 109 ILE A N 1
ATOM 859 C CA . ILE A 1 109 ? 18.273 -9.296 -32.749 1.00 64.19 109 ILE A CA 1
ATOM 860 C C . ILE A 1 109 ? 17.236 -9.942 -31.822 1.00 64.19 109 ILE A C 1
ATOM 862 O O . ILE A 1 109 ? 16.913 -9.379 -30.777 1.00 64.19 109 ILE A O 1
ATOM 866 N N . SER A 1 110 ? 16.788 -11.156 -32.144 1.00 59.72 110 SER A N 1
ATOM 867 C CA . SER A 1 110 ? 15.835 -11.917 -31.332 1.00 59.72 110 SER A CA 1
ATOM 868 C C . SER A 1 110 ? 16.403 -12.254 -29.954 1.00 59.72 110 SER A C 1
ATOM 870 O O . SER A 1 110 ? 15.732 -12.034 -28.950 1.00 59.72 110 SER A O 1
ATOM 872 N N . VAL A 1 111 ? 17.660 -12.707 -29.863 1.00 64.69 111 VAL A N 1
ATOM 873 C CA . VAL A 1 111 ? 18.313 -12.977 -28.568 1.00 64.69 111 VAL A CA 1
ATOM 874 C C . VAL A 1 111 ? 18.459 -11.698 -27.736 1.00 64.69 111 VAL A C 1
ATOM 876 O O . VAL A 1 111 ? 18.190 -11.713 -26.535 1.00 64.69 111 VAL A O 1
ATOM 879 N N . ALA A 1 112 ? 18.843 -10.573 -28.347 1.00 67.62 112 ALA A N 1
ATOM 880 C CA . ALA A 1 112 ? 18.940 -9.289 -27.652 1.00 67.62 112 ALA A CA 1
ATOM 881 C C . ALA A 1 112 ? 17.571 -8.785 -27.160 1.00 67.62 112 ALA A C 1
ATOM 883 O O . ALA A 1 112 ? 17.476 -8.276 -26.042 1.00 67.62 112 ALA A O 1
ATOM 884 N N . TYR A 1 113 ? 16.520 -8.964 -27.964 1.00 65.81 113 TYR A N 1
ATOM 885 C CA . TYR A 1 113 ? 15.146 -8.617 -27.605 1.00 65.81 113 TYR A CA 1
ATOM 886 C C . TYR A 1 113 ? 14.629 -9.470 -26.441 1.00 65.81 113 TYR A C 1
ATOM 888 O O . TYR A 1 113 ? 14.183 -8.920 -25.435 1.00 65.81 113 TYR A O 1
ATOM 896 N N . LEU A 1 114 ? 14.775 -10.797 -26.523 1.00 64.69 114 LEU A N 1
ATOM 897 C CA . LEU A 1 114 ? 14.386 -11.726 -25.455 1.00 64.69 114 LEU A CA 1
ATOM 898 C C . LEU A 1 114 ? 15.123 -11.424 -24.148 1.00 64.69 114 LEU A C 1
ATOM 900 O O . LEU A 1 114 ? 14.518 -11.419 -23.078 1.00 64.69 114 LEU A O 1
ATOM 904 N N . ARG A 1 115 ? 16.419 -11.103 -24.231 1.00 74.06 115 ARG A N 1
ATOM 905 C CA . ARG A 1 115 ? 17.212 -10.669 -23.078 1.00 74.06 115 ARG A CA 1
ATOM 906 C C . ARG A 1 115 ? 16.642 -9.390 -22.457 1.00 74.06 115 ARG A C 1
ATOM 908 O O . ARG A 1 115 ? 16.482 -9.344 -21.243 1.00 74.06 115 ARG A O 1
ATOM 915 N N . ASN A 1 116 ? 16.347 -8.362 -23.255 1.00 70.69 116 ASN A N 1
ATOM 916 C CA . ASN A 1 116 ? 15.783 -7.109 -22.739 1.00 70.69 116 ASN A CA 1
ATOM 917 C C . ASN A 1 116 ? 14.417 -7.340 -22.079 1.00 70.69 116 ASN A C 1
ATOM 919 O O . ASN A 1 116 ? 14.201 -6.864 -20.971 1.00 70.69 116 ASN A O 1
ATOM 923 N N . MET A 1 117 ? 13.547 -8.146 -22.694 1.00 66.69 117 MET A N 1
ATOM 924 C CA . MET A 1 117 ? 12.254 -8.514 -22.111 1.00 66.69 117 MET A CA 1
ATOM 925 C C . MET A 1 117 ? 12.419 -9.255 -20.775 1.00 66.69 117 MET A C 1
ATOM 927 O O . MET A 1 117 ? 11.716 -8.953 -19.810 1.00 66.69 117 MET A O 1
ATOM 931 N N . ALA A 1 118 ? 13.377 -10.183 -20.688 1.00 66.62 118 ALA A N 1
ATOM 932 C CA . ALA A 1 118 ? 13.691 -10.885 -19.446 1.00 66.62 118 ALA A CA 1
ATOM 933 C C . ALA A 1 118 ? 14.224 -9.931 -18.363 1.00 66.62 118 ALA A C 1
ATOM 935 O O . ALA A 1 118 ? 13.801 -10.021 -17.211 1.00 66.62 118 ALA A O 1
ATOM 936 N N . PHE A 1 119 ? 15.106 -8.989 -18.716 1.00 75.75 119 PHE A N 1
ATOM 937 C CA . PHE A 1 119 ? 15.592 -7.974 -17.776 1.00 75.75 119 PHE A CA 1
ATOM 938 C C . PHE A 1 119 ? 14.480 -7.041 -17.302 1.00 75.75 119 PHE A C 1
ATOM 940 O O . PHE A 1 119 ? 14.395 -6.783 -16.104 1.00 75.75 119 PHE A O 1
ATOM 947 N N . ASP A 1 120 ? 13.611 -6.577 -18.198 1.00 71.31 120 ASP A N 1
ATOM 948 C CA . ASP A 1 120 ? 12.479 -5.724 -17.838 1.00 71.31 120 ASP A CA 1
ATOM 949 C C . ASP A 1 120 ? 11.500 -6.457 -16.917 1.00 71.31 120 ASP A C 1
ATOM 951 O O . ASP A 1 120 ? 11.031 -5.887 -15.930 1.00 71.31 120 ASP A O 1
ATOM 955 N N . TYR A 1 121 ? 11.233 -7.739 -17.181 1.00 73.38 121 TYR A N 1
ATOM 956 C CA . TYR A 1 121 ? 10.426 -8.582 -16.302 1.00 73.38 121 TYR A CA 1
ATOM 957 C C . TYR A 1 121 ? 11.061 -8.731 -14.913 1.00 73.38 121 TYR A C 1
ATOM 959 O O . TYR A 1 121 ? 10.401 -8.488 -13.900 1.00 73.38 121 TYR A O 1
ATOM 967 N N . MET A 1 122 ? 12.351 -9.078 -14.851 1.00 73.62 122 MET A N 1
ATOM 968 C CA . MET A 1 122 ? 13.074 -9.233 -13.585 1.00 73.62 122 MET A CA 1
ATOM 969 C C . MET A 1 122 ? 13.140 -7.922 -12.803 1.00 73.62 122 MET A C 1
ATOM 971 O O . MET A 1 122 ? 12.965 -7.931 -11.587 1.00 73.62 122 MET A O 1
ATOM 975 N N . ARG A 1 123 ? 13.331 -6.794 -13.492 1.00 78.31 123 ARG A N 1
ATOM 976 C CA . ARG A 1 123 ? 13.327 -5.463 -12.887 1.00 78.31 123 ARG A CA 1
ATOM 977 C C . ARG A 1 123 ? 11.966 -5.125 -12.289 1.00 78.31 123 ARG A C 1
ATOM 979 O O . ARG A 1 123 ? 11.917 -4.765 -11.123 1.00 78.31 123 ARG A O 1
ATOM 986 N N . ARG A 1 124 ? 10.867 -5.316 -13.030 1.00 74.50 124 ARG A N 1
ATOM 987 C CA . ARG A 1 124 ? 9.503 -5.102 -12.504 1.00 74.50 124 ARG A CA 1
ATOM 988 C C . ARG A 1 124 ? 9.218 -5.978 -11.288 1.00 74.50 124 ARG A C 1
ATOM 990 O O . ARG A 1 124 ? 8.620 -5.515 -10.324 1.00 74.50 124 ARG A O 1
ATOM 997 N N . LYS A 1 125 ? 9.661 -7.236 -11.325 1.00 78.38 125 LYS A N 1
ATOM 998 C CA . LYS A 1 125 ? 9.503 -8.172 -10.208 1.00 78.38 125 LYS A CA 1
ATOM 999 C C . LYS A 1 125 ? 10.311 -7.733 -8.984 1.00 78.38 125 LYS A C 1
ATOM 1001 O O . LYS A 1 125 ? 9.814 -7.820 -7.866 1.00 78.38 125 LYS A O 1
ATOM 1006 N N . LEU A 1 126 ? 11.527 -7.229 -9.194 1.00 83.69 126 LEU A N 1
ATOM 1007 C CA . LEU A 1 126 ? 12.350 -6.669 -8.126 1.00 83.69 126 LEU A CA 1
ATOM 1008 C C . LEU A 1 126 ? 11.709 -5.406 -7.539 1.00 83.69 126 LEU A C 1
ATOM 1010 O O . LEU A 1 126 ? 11.559 -5.326 -6.326 1.00 83.69 126 LEU A O 1
ATOM 1014 N N . ASP A 1 127 ? 11.274 -4.468 -8.381 1.00 79.88 127 ASP A N 1
ATOM 1015 C CA . ASP A 1 127 ? 10.602 -3.237 -7.948 1.00 79.88 127 ASP A CA 1
ATOM 1016 C C . ASP A 1 127 ? 9.335 -3.550 -7.132 1.00 79.88 127 ASP A C 1
ATOM 1018 O O . ASP A 1 127 ? 9.104 -2.933 -6.090 1.00 79.88 127 ASP A O 1
ATOM 1022 N N . TYR A 1 128 ? 8.562 -4.564 -7.543 1.00 83.62 128 TYR A N 1
ATOM 1023 C CA . TYR A 1 128 ? 7.421 -5.070 -6.778 1.00 83.62 128 TYR A CA 1
ATOM 1024 C C . TYR A 1 128 ? 7.851 -5.539 -5.380 1.00 83.62 128 TYR A C 1
ATOM 1026 O O . TYR A 1 128 ? 7.350 -5.015 -4.391 1.00 83.62 128 TYR A O 1
ATOM 1034 N N . TYR A 1 129 ? 8.833 -6.440 -5.260 1.00 85.94 129 TYR A N 1
ATOM 1035 C CA . TYR A 1 129 ? 9.291 -6.926 -3.947 1.00 85.94 129 TYR A CA 1
ATOM 1036 C C . TYR A 1 129 ? 9.939 -5.847 -3.072 1.00 85.94 129 TYR A C 1
ATOM 1038 O O . TYR A 1 129 ? 9.913 -5.946 -1.849 1.00 85.94 129 TYR A O 1
ATOM 1046 N N . MET A 1 130 ? 10.508 -4.801 -3.673 1.00 89.88 130 MET A N 1
ATOM 1047 C CA . MET A 1 130 ? 11.071 -3.671 -2.930 1.00 89.88 130 MET A CA 1
ATOM 1048 C C . MET A 1 130 ? 9.996 -2.755 -2.337 1.00 89.88 130 MET A C 1
ATOM 1050 O O . MET A 1 130 ? 10.276 -2.043 -1.372 1.00 89.88 130 MET A O 1
ATOM 1054 N N . THR A 1 131 ? 8.785 -2.756 -2.895 1.00 91.69 131 THR A N 1
ATOM 1055 C CA . THR A 1 131 ? 7.698 -1.827 -2.534 1.00 91.69 131 THR A CA 1
ATOM 1056 C C . THR A 1 131 ? 6.484 -2.507 -1.912 1.00 91.69 131 THR A C 1
ATOM 1058 O O . THR A 1 131 ? 5.675 -1.821 -1.295 1.00 91.69 131 THR A O 1
ATOM 1061 N N . HIS A 1 132 ? 6.371 -3.830 -2.014 1.00 93.12 132 HIS A N 1
ATOM 1062 C CA . HIS A 1 132 ? 5.253 -4.615 -1.497 1.00 93.12 132 HIS A CA 1
ATOM 1063 C C . HIS A 1 132 ? 5.658 -5.466 -0.296 1.00 93.12 132 HIS A C 1
ATOM 1065 O O . HIS A 1 132 ? 6.841 -5.745 -0.075 1.00 93.12 132 HIS A O 1
ATOM 1071 N N . ASP A 1 133 ? 4.668 -5.833 0.510 1.00 93.75 133 ASP A N 1
ATOM 1072 C CA . ASP A 1 133 ? 4.82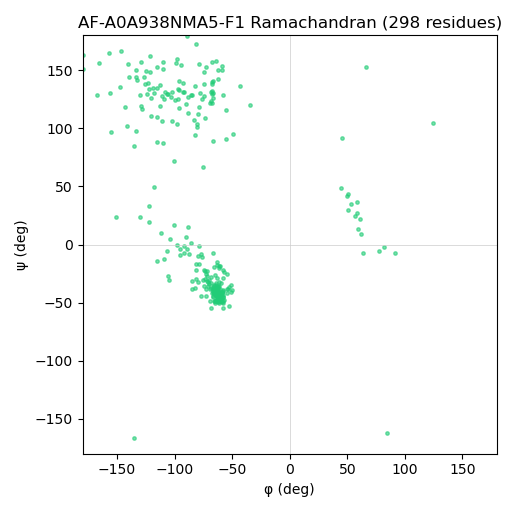3 -6.789 1.594 1.00 93.75 133 ASP A CA 1
ATOM 1073 C C . ASP A 1 133 ? 5.126 -8.186 1.029 1.00 93.75 133 ASP A C 1
ATOM 1075 O O . ASP A 1 133 ? 4.600 -8.604 -0.006 1.00 93.75 133 ASP A O 1
ATOM 1079 N N . THR A 1 134 ? 6.018 -8.912 1.701 1.00 87.75 134 THR A N 1
ATOM 1080 C CA . THR A 1 134 ? 6.470 -10.237 1.254 1.00 87.75 134 THR A CA 1
ATOM 1081 C C . THR A 1 134 ? 5.392 -11.310 1.429 1.00 87.75 134 THR A C 1
ATOM 1083 O O . THR A 1 134 ? 5.399 -12.306 0.704 1.00 87.75 134 THR A O 1
ATOM 1086 N N . PHE A 1 135 ? 4.485 -11.134 2.391 1.00 86.06 135 PHE A N 1
ATOM 1087 C CA . PHE A 1 135 ? 3.505 -12.138 2.806 1.00 86.06 135 PHE A CA 1
ATOM 1088 C C . PHE A 1 135 ? 2.093 -11.828 2.313 1.00 86.06 135 PHE A C 1
ATOM 1090 O O . PHE A 1 135 ? 1.309 -12.755 2.111 1.00 86.06 135 PHE A O 1
ATOM 1097 N N . ILE A 1 136 ? 1.774 -10.551 2.098 1.00 89.50 136 ILE A N 1
ATOM 1098 C CA . ILE A 1 136 ? 0.443 -10.105 1.685 1.00 89.50 136 ILE A CA 1
ATOM 1099 C C . ILE A 1 136 ? 0.530 -9.489 0.291 1.00 89.50 136 ILE A C 1
ATOM 1101 O O . ILE A 1 136 ? 1.099 -8.418 0.085 1.00 89.50 136 ILE A O 1
ATOM 1105 N N . LYS A 1 137 ? -0.031 -10.196 -0.692 1.00 89.06 137 LYS A N 1
ATOM 1106 C CA . LYS A 1 137 ? -0.010 -9.767 -2.091 1.00 89.06 137 LYS A CA 1
ATOM 1107 C C . LYS A 1 137 ? -0.761 -8.441 -2.261 1.00 89.06 137 LYS A C 1
ATOM 1109 O O . LYS A 1 137 ? -1.792 -8.238 -1.633 1.00 89.06 137 LYS A O 1
ATOM 1114 N N . ASP A 1 138 ? -0.251 -7.572 -3.134 1.00 89.94 138 ASP A N 1
ATOM 1115 C CA . ASP A 1 138 ? -0.852 -6.282 -3.497 1.00 89.94 138 ASP A CA 1
ATOM 1116 C C . ASP A 1 138 ? -0.994 -5.282 -2.322 1.00 89.94 138 ASP A C 1
ATOM 1118 O O . ASP A 1 138 ? -1.557 -4.203 -2.492 1.00 89.94 138 ASP A O 1
ATOM 1122 N N . VAL A 1 139 ? -0.404 -5.589 -1.158 1.00 94.81 139 VAL A N 1
ATOM 1123 C CA . VAL A 1 139 ? -0.199 -4.653 -0.045 1.00 94.81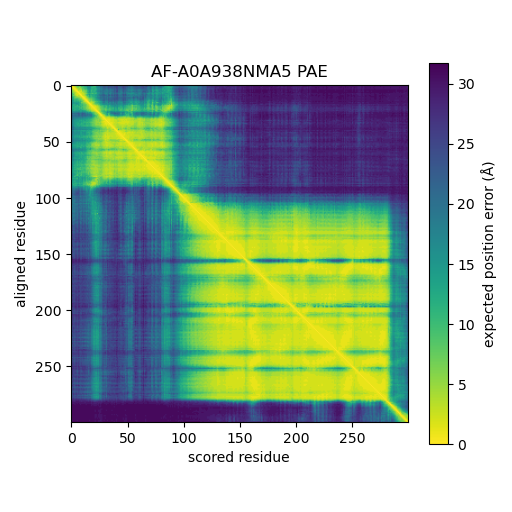 139 VAL A CA 1
ATOM 1124 C C . VAL A 1 139 ? 1.216 -4.092 -0.119 1.00 94.81 139 VAL A C 1
ATOM 1126 O O . VAL A 1 139 ? 2.188 -4.822 -0.309 1.00 94.81 139 VAL A O 1
ATOM 1129 N N . LEU A 1 140 ? 1.348 -2.780 0.035 1.00 96.00 140 LEU A N 1
ATOM 1130 C CA . LEU A 1 140 ? 2.627 -2.081 0.048 1.00 96.00 140 LEU A CA 1
ATOM 1131 C C . LEU A 1 140 ? 3.388 -2.349 1.354 1.00 96.00 140 LEU A C 1
ATOM 1133 O O . LEU A 1 140 ? 2.810 -2.558 2.415 1.00 96.00 140 LEU A O 1
ATOM 1137 N N . ASN A 1 141 ? 4.710 -2.279 1.308 1.00 95.00 141 ASN A N 1
ATOM 1138 C CA . ASN A 1 141 ? 5.523 -2.152 2.511 1.00 95.00 141 ASN A CA 1
ATOM 1139 C C . ASN A 1 141 ? 5.716 -0.664 2.860 1.00 95.00 141 ASN A C 1
ATOM 1141 O O . ASN A 1 141 ? 5.277 0.235 2.136 1.00 95.00 141 ASN A O 1
ATOM 1145 N N . ARG A 1 142 ? 6.428 -0.374 3.955 1.00 94.06 142 ARG A N 1
ATOM 1146 C CA . ARG A 1 142 ? 6.708 1.008 4.383 1.00 94.06 142 ARG A CA 1
ATOM 1147 C C . ARG A 1 142 ? 7.337 1.882 3.290 1.00 94.06 142 ARG A C 1
ATOM 1149 O O . ARG A 1 142 ? 7.026 3.068 3.213 1.00 94.06 142 ARG A O 1
ATOM 1156 N N . ARG A 1 143 ? 8.214 1.329 2.446 1.00 92.81 143 ARG A N 1
ATOM 1157 C CA . ARG A 1 143 ? 8.816 2.078 1.334 1.00 92.81 143 ARG A CA 1
ATOM 1158 C C . ARG A 1 143 ? 7.774 2.395 0.264 1.00 92.81 143 ARG A C 1
ATOM 1160 O O . ARG A 1 143 ? 7.668 3.554 -0.128 1.00 92.81 143 ARG A O 1
ATOM 1167 N N . GLY A 1 144 ? 6.999 1.396 -0.159 1.00 94.81 144 GLY A N 1
ATOM 1168 C CA . GLY A 1 144 ? 5.916 1.582 -1.126 1.00 94.81 144 GLY A CA 1
ATOM 1169 C C . GLY A 1 144 ? 4.884 2.607 -0.656 1.00 94.81 144 GLY A C 1
ATOM 1170 O O . GLY A 1 144 ? 4.467 3.454 -1.440 1.00 94.81 144 GLY A O 1
ATOM 1171 N N . LEU A 1 145 ? 4.549 2.609 0.641 1.00 95.56 145 LEU A N 1
ATOM 1172 C CA . LEU A 1 145 ? 3.678 3.622 1.242 1.00 95.56 145 LEU A CA 1
ATOM 1173 C C . LEU A 1 145 ? 4.222 5.037 1.052 1.00 95.56 145 LEU A C 1
ATOM 1175 O O . LEU A 1 145 ? 3.478 5.920 0.644 1.00 95.56 145 LEU A O 1
ATOM 1179 N N . ILE A 1 146 ? 5.495 5.268 1.383 1.00 93.75 146 ILE A N 1
ATOM 1180 C CA . ILE A 1 146 ? 6.100 6.604 1.307 1.00 93.75 146 ILE A CA 1
ATOM 1181 C C . ILE A 1 146 ? 6.104 7.101 -0.142 1.00 93.75 146 ILE A C 1
ATOM 1183 O O . ILE A 1 146 ? 5.783 8.262 -0.391 1.00 93.75 146 ILE A O 1
ATOM 1187 N N . GLU A 1 147 ? 6.439 6.230 -1.096 1.00 93.06 147 GLU A N 1
ATOM 1188 C CA . GLU A 1 147 ? 6.424 6.558 -2.525 1.00 93.06 147 GLU A CA 1
ATOM 1189 C C . GLU A 1 147 ? 4.997 6.887 -3.008 1.00 93.06 147 GLU A C 1
ATOM 1191 O O . GLU A 1 147 ? 4.787 7.929 -3.634 1.00 93.06 147 GLU A O 1
ATOM 1196 N N . ALA A 1 148 ? 4.003 6.069 -2.648 1.00 92.81 148 ALA A N 1
ATOM 1197 C CA . ALA A 1 148 ? 2.606 6.290 -3.022 1.00 92.81 148 ALA A CA 1
ATOM 1198 C C . ALA A 1 148 ? 1.999 7.539 -2.359 1.00 92.81 148 ALA A C 1
ATOM 1200 O O . ALA A 1 148 ? 1.289 8.303 -3.011 1.00 92.81 148 ALA A O 1
ATOM 1201 N N . LEU A 1 149 ? 2.309 7.786 -1.084 1.00 93.00 149 LEU A N 1
ATOM 1202 C CA . LEU A 1 149 ? 1.839 8.959 -0.351 1.00 93.00 149 LEU A CA 1
ATOM 1203 C C . LEU A 1 149 ? 2.428 10.250 -0.923 1.00 93.00 149 LEU A C 1
ATOM 1205 O O . LEU A 1 149 ? 1.702 11.230 -1.061 1.00 93.00 149 LEU A O 1
ATOM 1209 N N . ARG A 1 150 ? 3.717 10.257 -1.288 1.00 92.31 150 ARG A N 1
ATOM 1210 C CA . ARG A 1 150 ? 4.350 11.402 -1.964 1.00 92.31 150 ARG A CA 1
ATOM 1211 C C . ARG A 1 150 ? 3.660 11.713 -3.284 1.00 92.31 150 ARG A C 1
ATOM 1213 O O . ARG A 1 150 ? 3.278 12.857 -3.499 1.00 92.31 150 ARG A O 1
ATOM 1220 N N . ALA A 1 151 ? 3.426 10.697 -4.115 1.00 91.38 151 ALA A N 1
ATOM 1221 C CA . ALA A 1 151 ? 2.711 10.873 -5.377 1.00 91.38 151 ALA A CA 1
ATOM 1222 C C . ALA A 1 151 ? 1.285 11.416 -5.163 1.00 91.38 151 ALA A C 1
ATOM 1224 O O . ALA A 1 151 ? 0.865 12.343 -5.856 1.00 91.38 151 ALA A O 1
ATOM 1225 N N . ALA A 1 152 ? 0.557 10.890 -4.171 1.00 90.38 152 ALA A N 1
ATOM 1226 C CA . ALA A 1 152 ? -0.779 11.370 -3.825 1.00 90.38 152 ALA A CA 1
ATOM 1227 C C . ALA A 1 152 ? -0.758 12.827 -3.326 1.00 90.38 152 ALA A C 1
ATOM 1229 O O . ALA A 1 152 ? -1.565 13.640 -3.768 1.00 90.38 152 ALA A O 1
ATOM 1230 N N . TYR A 1 153 ? 0.199 13.183 -2.469 1.00 89.12 153 TYR A N 1
ATOM 1231 C CA . TYR A 1 153 ? 0.382 14.542 -1.956 1.00 89.12 153 TYR A CA 1
ATOM 1232 C C . TYR A 1 153 ? 0.722 15.545 -3.074 1.00 89.12 153 TYR A C 1
ATOM 1234 O O . TYR A 1 153 ? 0.171 16.645 -3.125 1.00 89.12 153 TYR A O 1
ATOM 1242 N N . GLU A 1 154 ? 1.591 15.159 -4.010 1.00 87.88 154 GLU A N 1
ATOM 1243 C CA . GLU A 1 154 ? 2.010 15.994 -5.143 1.00 87.88 154 GLU A CA 1
ATOM 1244 C C . GLU A 1 154 ? 0.920 16.184 -6.205 1.00 87.88 154 GLU A C 1
ATOM 1246 O O . GLU A 1 154 ? 0.948 17.181 -6.929 1.00 87.88 154 GLU A O 1
ATOM 1251 N N . SER A 1 155 ? -0.061 15.278 -6.280 1.00 83.12 155 SER A N 1
ATOM 1252 C CA . SER A 1 155 ? -1.170 15.366 -7.240 1.00 83.12 155 SER A CA 1
ATOM 1253 C C . SER A 1 155 ? -2.069 16.600 -7.041 1.00 83.12 155 SER A C 1
ATOM 1255 O O . SER A 1 155 ? -2.800 16.971 -7.958 1.00 83.12 155 SER A O 1
ATOM 1257 N N . LYS A 1 156 ? -1.979 17.280 -5.881 1.00 67.19 156 LYS A N 1
ATOM 1258 C CA . LYS A 1 156 ? -2.681 18.539 -5.542 1.00 67.19 156 LYS A CA 1
ATOM 1259 C C . LYS A 1 156 ? -4.193 18.526 -5.796 1.00 67.19 156 LYS A C 1
ATOM 1261 O O . LYS A 1 156 ? -4.794 19.574 -6.017 1.00 67.19 156 LYS A O 1
ATOM 1266 N N . SER A 1 157 ? -4.833 17.370 -5.700 1.00 68.94 157 SER A N 1
ATOM 1267 C CA . SER A 1 157 ? -6.280 17.235 -5.872 1.00 68.94 157 SER A CA 1
ATOM 1268 C C . SER A 1 157 ? -7.125 17.919 -4.783 1.00 68.94 157 SER A C 1
ATOM 1270 O O . SER A 1 157 ? -8.342 18.030 -4.905 1.00 68.94 157 SER A O 1
ATOM 1272 N N . GLY A 1 158 ? -6.484 18.431 -3.727 1.00 73.50 158 GLY A N 1
ATOM 1273 C CA . GLY A 1 158 ? -7.094 19.304 -2.721 1.00 73.50 158 GLY A CA 1
ATOM 1274 C C . GLY A 1 158 ? -7.682 18.575 -1.513 1.00 73.50 158 GLY A C 1
ATOM 1275 O O . GLY A 1 158 ? -8.043 19.227 -0.539 1.00 73.50 158 GLY A O 1
ATOM 1276 N N . SER A 1 159 ? -7.737 17.240 -1.523 1.00 88.25 159 SER A N 1
ATOM 1277 C CA . SER A 1 159 ? -8.077 16.446 -0.337 1.00 88.25 159 SER A CA 1
ATOM 1278 C C . SER A 1 159 ? -7.345 15.107 -0.356 1.00 88.25 159 SER A C 1
ATOM 1280 O O . SER A 1 159 ? -7.228 14.466 -1.393 1.00 88.25 159 SER A O 1
ATOM 1282 N N . LEU A 1 160 ? -6.792 14.721 0.787 1.00 93.25 160 LEU A N 1
ATOM 1283 C CA . LEU A 1 160 ? -6.033 13.492 0.980 1.00 93.25 160 LEU A CA 1
ATOM 1284 C C . LEU A 1 160 ? -6.112 13.156 2.465 1.00 93.25 160 LEU A C 1
ATOM 1286 O O . LEU A 1 160 ? -5.841 14.019 3.303 1.00 93.25 160 LEU A O 1
ATOM 1290 N N . CYS A 1 161 ? -6.465 11.917 2.782 1.00 94.62 161 CYS A N 1
ATOM 1291 C CA . CYS A 1 161 ? -6.431 11.407 4.146 1.00 94.62 161 CYS A CA 1
ATOM 1292 C C . CYS A 1 161 ? -5.518 10.188 4.239 1.00 94.62 161 CYS A C 1
ATOM 1294 O O . CYS A 1 161 ? -5.396 9.402 3.297 1.00 94.62 161 CYS A O 1
ATOM 1296 N N . ILE A 1 162 ? -4.891 10.029 5.398 1.00 95.56 162 ILE A N 1
ATOM 1297 C CA . ILE A 1 162 ? -4.171 8.819 5.773 1.00 95.56 162 ILE A CA 1
ATOM 1298 C C . ILE A 1 162 ? -4.830 8.227 7.019 1.00 95.56 162 ILE A C 1
ATOM 1300 O O . ILE A 1 162 ? -5.137 8.945 7.971 1.00 95.56 162 ILE A O 1
ATOM 1304 N N . CYS A 1 163 ? -5.046 6.920 7.001 1.00 96.62 163 CYS A N 1
ATOM 1305 C CA . CYS A 1 163 ? -5.671 6.164 8.076 1.00 96.62 163 CYS A CA 1
ATOM 1306 C C . CYS A 1 163 ? -4.668 5.111 8.537 1.00 96.62 163 CYS A C 1
ATOM 1308 O O . CYS A 1 163 ? -4.359 4.187 7.787 1.00 96.62 163 CYS A O 1
ATOM 1310 N N . MET A 1 164 ? -4.124 5.260 9.739 1.00 97.12 164 MET A N 1
ATOM 1311 C CA . MET A 1 164 ? -3.270 4.254 10.361 1.00 97.12 164 MET A CA 1
ATOM 1312 C C . MET A 1 164 ? -4.116 3.392 11.285 1.00 97.12 164 MET A C 1
ATOM 1314 O O . MET A 1 164 ? -4.895 3.907 12.077 1.00 97.12 164 MET A O 1
ATOM 1318 N N . THR A 1 165 ? -3.961 2.086 11.181 1.00 97.25 165 THR A N 1
ATOM 1319 C CA . THR A 1 165 ? -4.739 1.084 11.905 1.00 97.25 165 THR A CA 1
ATOM 1320 C C . THR A 1 165 ? -3.787 0.175 12.661 1.00 97.25 165 THR A C 1
ATOM 1322 O O . THR A 1 165 ? -2.679 -0.068 12.185 1.00 97.25 165 THR A O 1
ATOM 1325 N N . SER A 1 166 ? -4.223 -0.347 13.800 1.00 96.50 166 SER A N 1
ATOM 1326 C CA . SER A 1 166 ? -3.528 -1.402 14.534 1.00 96.50 166 SER A CA 1
ATOM 1327 C C . SER A 1 166 ? -4.538 -2.384 15.079 1.00 96.50 166 SER A C 1
ATOM 1329 O O . SER A 1 166 ? -5.606 -1.972 15.528 1.00 96.50 166 SER A O 1
ATOM 1331 N N . VAL A 1 167 ? -4.174 -3.662 15.092 1.00 96.38 167 VAL A N 1
ATOM 1332 C CA . VAL A 1 167 ? -4.941 -4.680 15.815 1.00 96.38 167 VAL A CA 1
ATOM 1333 C C . VAL A 1 167 ? -4.819 -4.418 17.315 1.00 96.38 167 VAL A C 1
ATOM 1335 O O . VAL A 1 167 ? -3.716 -4.175 17.811 1.00 96.38 167 VAL A O 1
ATOM 1338 N N . ASP A 1 168 ? -5.946 -4.428 18.021 1.00 95.00 168 ASP A N 1
ATOM 1339 C CA . ASP A 1 168 ? -5.976 -4.264 19.473 1.00 95.00 168 ASP A CA 1
ATOM 1340 C C . ASP A 1 168 ? -5.489 -5.547 20.158 1.00 95.00 168 ASP A C 1
ATOM 1342 O O . ASP A 1 168 ? -5.688 -6.650 19.647 1.00 95.00 168 ASP A O 1
ATOM 1346 N N . HIS A 1 169 ? -4.844 -5.410 21.320 1.00 90.44 169 HIS A N 1
ATOM 1347 C CA . HIS A 1 169 ? -4.331 -6.544 22.103 1.00 90.44 169 HIS A CA 1
ATOM 1348 C C . HIS A 1 169 ? -3.427 -7.505 21.302 1.00 90.44 169 HIS A C 1
ATOM 1350 O O . HIS A 1 169 ? -3.419 -8.712 21.540 1.00 90.44 169 HIS A O 1
ATOM 1356 N N . PHE A 1 170 ? -2.629 -6.986 20.356 1.00 85.62 170 PHE A N 1
ATOM 1357 C CA . PHE A 1 170 ? -1.773 -7.796 19.475 1.00 85.62 170 PHE A CA 1
ATOM 1358 C C . PHE A 1 170 ? -0.894 -8.809 20.229 1.00 85.62 170 PHE A C 1
ATOM 1360 O O . PHE A 1 170 ? -0.779 -9.964 19.813 1.00 85.62 170 PHE A O 1
ATOM 1367 N N . SER A 1 171 ? -0.318 -8.404 21.367 1.00 84.88 171 SER A N 1
ATOM 1368 C CA . SER A 1 171 ? 0.522 -9.263 22.215 1.00 84.88 171 SER A CA 1
ATOM 1369 C C . SER A 1 171 ? -0.198 -10.494 22.773 1.00 84.88 171 SER A C 1
ATOM 1371 O O . SER A 1 171 ? 0.463 -11.448 23.176 1.00 84.88 171 SER A O 1
ATOM 1373 N N . GLU A 1 172 ? -1.530 -10.484 22.806 1.00 87.69 172 GLU A N 1
ATOM 1374 C CA . GLU A 1 172 ? -2.367 -11.553 23.359 1.00 87.69 172 GLU A CA 1
ATOM 1375 C C . GLU A 1 172 ? -2.855 -12.541 22.281 1.00 87.69 172 GLU A C 1
ATOM 1377 O O . GLU A 1 172 ? -3.397 -13.594 22.610 1.00 87.69 172 GLU A O 1
ATOM 1382 N N . LEU A 1 173 ? -2.649 -12.251 20.988 1.00 87.06 173 LEU A N 1
ATOM 1383 C CA . LEU A 1 173 ? -3.245 -13.032 19.896 1.00 87.06 173 LEU A CA 1
ATOM 1384 C C . LEU A 1 173 ? -2.680 -14.449 19.768 1.00 87.06 173 LEU A C 1
ATOM 1386 O O . LEU A 1 173 ? -3.444 -15.410 19.647 1.00 87.06 173 LEU A O 1
ATOM 1390 N N . THR A 1 174 ? -1.358 -14.576 19.651 1.00 84.62 174 THR A N 1
ATOM 1391 C CA . THR A 1 174 ? -0.614 -15.846 19.571 1.00 84.62 174 THR A CA 1
ATOM 1392 C C . THR A 1 174 ? 0.883 -15.558 19.463 1.00 84.62 174 THR A C 1
ATOM 1394 O O . THR A 1 174 ? 1.289 -14.540 18.903 1.00 84.62 174 THR A O 1
ATOM 1397 N N . SER A 1 175 ? 1.712 -16.475 19.959 1.00 85.62 175 SER A N 1
ATOM 1398 C CA . SER A 1 175 ? 3.162 -16.467 19.741 1.00 85.62 175 SER A CA 1
ATOM 1399 C C . SER A 1 175 ? 3.586 -17.197 18.456 1.00 85.62 175 SER A C 1
ATOM 1401 O O . SER A 1 175 ? 4.754 -17.119 18.071 1.00 85.62 175 SER A O 1
ATOM 1403 N N . ASP A 1 176 ? 2.665 -17.886 17.767 1.00 89.88 176 ASP A N 1
ATOM 1404 C CA . ASP A 1 176 ? 2.947 -18.580 16.506 1.00 89.88 176 ASP A CA 1
ATOM 1405 C C . ASP A 1 176 ? 2.963 -17.602 15.318 1.00 89.88 176 ASP A C 1
ATOM 1407 O O . ASP A 1 176 ? 1.939 -17.071 14.879 1.00 89.88 176 ASP A O 1
ATOM 1411 N N . TYR A 1 177 ? 4.150 -17.413 14.741 1.00 86.06 177 TYR A N 1
ATOM 1412 C CA . TYR A 1 177 ? 4.366 -16.548 13.584 1.00 86.06 177 TYR A CA 1
ATOM 1413 C C . TYR A 1 177 ? 3.593 -16.987 12.328 1.00 86.06 177 TYR A C 1
ATOM 1415 O O . TYR A 1 177 ? 3.168 -16.139 11.540 1.00 86.06 177 TYR A O 1
ATOM 1423 N N . GLN A 1 178 ? 3.376 -18.289 12.116 1.00 87.75 178 GLN A N 1
ATOM 1424 C CA . GLN A 1 178 ? 2.603 -18.774 10.967 1.00 87.75 178 GLN A CA 1
ATOM 1425 C C . GLN A 1 178 ? 1.122 -18.419 11.102 1.00 87.75 178 GLN A C 1
ATOM 1427 O O . GLN A 1 178 ? 0.482 -18.062 10.112 1.00 87.75 178 GLN A O 1
ATOM 1432 N N . GLU A 1 179 ? 0.582 -18.497 12.317 1.00 88.81 179 GLU A N 1
ATOM 1433 C CA . GLU A 1 179 ? -0.783 -18.059 12.607 1.00 88.81 179 GLU A CA 1
ATOM 1434 C C . GLU A 1 179 ? -0.932 -16.549 12.459 1.00 88.81 179 GLU A C 1
ATOM 1436 O O . GLU A 1 179 ? -1.882 -16.105 11.816 1.00 88.81 179 GLU A O 1
ATOM 1441 N N . LEU A 1 180 ? 0.021 -15.763 12.975 1.00 89.69 180 LEU A N 1
ATOM 1442 C CA . LEU A 1 180 ? 0.024 -14.311 12.778 1.00 89.69 180 LEU A CA 1
ATOM 1443 C C . LEU A 1 180 ? 0.049 -13.959 11.290 1.00 89.69 180 LEU A C 1
ATOM 1445 O O . LEU A 1 180 ? -0.741 -13.136 10.842 1.00 89.69 180 LEU A O 1
ATOM 1449 N N . ASN A 1 181 ? 0.888 -14.611 10.487 1.00 89.12 181 ASN A N 1
ATOM 1450 C CA . ASN A 1 181 ? 0.926 -14.337 9.052 1.00 89.12 181 ASN A CA 1
ATOM 1451 C C . ASN A 1 181 ? -0.394 -14.658 8.344 1.00 89.12 181 ASN A C 1
ATOM 1453 O O . ASN A 1 181 ? -0.784 -13.912 7.449 1.00 89.12 181 ASN A O 1
ATOM 1457 N N . LYS A 1 182 ? -1.096 -15.725 8.743 1.00 91.06 182 LYS A N 1
ATOM 1458 C CA . LYS A 1 182 ? -2.427 -16.042 8.201 1.00 91.06 182 LYS A CA 1
ATOM 1459 C C . LYS A 1 182 ? -3.454 -14.984 8.591 1.00 91.06 182 LYS A C 1
ATOM 1461 O O . LYS A 1 182 ? -4.119 -14.452 7.708 1.00 91.06 182 LYS A O 1
ATOM 1466 N N . LEU A 1 183 ? -3.508 -14.624 9.874 1.00 92.81 183 LEU A N 1
ATOM 1467 C CA . LEU A 1 183 ? -4.404 -13.590 10.395 1.00 92.81 183 LEU A CA 1
ATOM 1468 C C . LEU A 1 183 ? -4.197 -12.247 9.680 1.00 92.81 183 LEU A C 1
ATOM 1470 O O . LEU A 1 183 ? -5.148 -11.628 9.217 1.00 92.81 183 LEU A O 1
ATOM 1474 N N . TYR A 1 184 ? -2.943 -11.813 9.545 1.00 93.25 184 TYR A N 1
ATOM 1475 C CA . TYR A 1 184 ? -2.604 -10.553 8.884 1.00 93.25 184 TYR A CA 1
ATOM 1476 C C . TYR A 1 184 ? -2.800 -10.615 7.368 1.00 93.25 184 TYR A C 1
ATOM 1478 O O . TYR A 1 184 ? -3.158 -9.605 6.767 1.00 93.25 184 TYR A O 1
ATOM 1486 N N . GLY A 1 185 ? -2.606 -11.781 6.748 1.00 93.25 185 GLY A N 1
ATOM 1487 C CA . GLY A 1 185 ? -2.962 -12.005 5.349 1.00 93.25 185 GLY A CA 1
ATOM 1488 C C . GLY A 1 185 ? -4.460 -11.843 5.104 1.00 93.25 185 GLY A C 1
ATOM 1489 O O . GLY A 1 185 ? -4.852 -11.141 4.175 1.00 93.25 185 GLY A O 1
ATOM 1490 N N . GLU A 1 186 ? -5.297 -12.432 5.960 1.00 94.62 186 GLU A N 1
ATOM 1491 C CA . GLU A 1 186 ? -6.756 -12.263 5.920 1.00 94.62 186 GLU A CA 1
ATOM 1492 C C . GLU A 1 186 ? -7.163 -10.805 6.155 1.00 94.62 186 GLU A C 1
ATOM 1494 O O . GLU A 1 186 ? -7.931 -10.255 5.367 1.00 94.62 186 GLU A O 1
ATOM 1499 N N . LEU A 1 187 ? -6.582 -10.144 7.161 1.00 95.31 187 LEU A N 1
ATOM 1500 C CA . LEU A 1 187 ? -6.851 -8.735 7.459 1.00 95.31 187 LEU A CA 1
ATOM 1501 C C . LEU A 1 187 ? -6.454 -7.804 6.303 1.00 95.31 187 LEU A C 1
ATOM 1503 O O . LEU A 1 187 ? -7.217 -6.918 5.926 1.00 95.31 187 LEU A O 1
ATOM 1507 N N . GLY A 1 188 ? -5.286 -8.023 5.696 1.00 94.31 188 GLY A N 1
ATOM 1508 C CA . GLY A 1 188 ? -4.844 -7.254 4.533 1.00 94.31 188 GLY A CA 1
ATOM 1509 C C . GLY A 1 188 ? -5.759 -7.445 3.320 1.00 94.31 188 GLY A C 1
ATOM 1510 O O . GLY A 1 188 ? -6.092 -6.472 2.644 1.00 94.31 188 GLY A O 1
ATOM 1511 N N . ASN A 1 189 ? -6.226 -8.674 3.075 1.00 92.75 189 ASN A N 1
ATOM 1512 C CA . ASN A 1 189 ? -7.196 -8.959 2.013 1.00 92.75 189 ASN A CA 1
ATOM 1513 C C . ASN A 1 189 ? -8.548 -8.285 2.274 1.00 92.75 189 ASN A C 1
ATOM 1515 O O . ASN A 1 189 ? -9.139 -7.740 1.341 1.00 92.75 189 ASN A O 1
ATOM 1519 N N . LEU A 1 190 ? -9.009 -8.276 3.529 1.00 94.94 190 LEU A N 1
ATOM 1520 C CA . LEU A 1 190 ? -10.218 -7.562 3.931 1.00 94.94 190 LEU A CA 1
ATOM 1521 C C . LEU A 1 190 ? -10.080 -6.069 3.606 1.00 94.94 190 LEU A C 1
ATOM 1523 O O . LEU A 1 190 ? -10.908 -5.516 2.887 1.00 94.94 190 LEU A O 1
ATOM 1527 N N . PHE A 1 191 ? -8.968 -5.444 4.002 1.00 95.31 191 PHE A N 1
ATOM 1528 C CA . PHE A 1 191 ? -8.706 -4.028 3.723 1.00 95.31 191 PHE A CA 1
ATOM 1529 C C . PHE A 1 191 ? -8.676 -3.720 2.220 1.00 95.31 191 PHE A C 1
ATOM 1531 O O . PHE A 1 191 ? -9.241 -2.712 1.784 1.00 95.31 191 PHE A O 1
ATOM 1538 N N . LEU A 1 192 ? -8.059 -4.590 1.414 1.00 91.75 192 LEU A N 1
ATOM 1539 C CA . LEU A 1 192 ? -8.054 -4.467 -0.048 1.00 91.75 192 LEU A CA 1
ATOM 1540 C C . LEU A 1 192 ? -9.467 -4.529 -0.635 1.00 91.75 192 LEU A C 1
ATOM 1542 O O . LEU A 1 192 ? -9.783 -3.754 -1.537 1.00 91.75 192 LEU A O 1
ATOM 1546 N N . SER A 1 193 ? -10.316 -5.418 -0.120 1.00 90.88 193 SER A N 1
ATOM 1547 C CA . SER A 1 193 ? -11.687 -5.575 -0.608 1.00 90.88 193 SER A CA 1
ATOM 1548 C C . SER A 1 193 ? -12.608 -4.418 -0.212 1.00 90.88 193 SER A C 1
ATOM 1550 O O . SER A 1 193 ? -13.398 -3.968 -1.041 1.00 90.88 193 SER A O 1
ATOM 1552 N N . THR A 1 194 ? -12.466 -3.887 1.005 1.00 88.38 194 THR A N 1
ATOM 1553 C CA . THR A 1 194 ? -13.355 -2.848 1.545 1.00 88.38 194 THR A CA 1
ATOM 1554 C C . THR A 1 194 ? -12.973 -1.447 1.074 1.00 88.38 194 THR A C 1
ATOM 1556 O O . THR A 1 194 ? -13.837 -0.607 0.835 1.00 88.38 194 THR A O 1
ATOM 1559 N N . SER A 1 195 ? -11.676 -1.152 0.960 1.00 82.88 195 SER A N 1
ATOM 1560 C CA . SER A 1 195 ? -11.217 0.237 0.824 1.00 82.88 195 SER A CA 1
ATOM 1561 C C . SER A 1 195 ? -11.450 0.872 -0.545 1.00 82.88 195 SER A C 1
ATOM 1563 O O . SER A 1 195 ? -11.433 2.097 -0.651 1.00 82.88 195 SER A O 1
ATOM 1565 N N . GLY A 1 196 ? -11.613 0.077 -1.608 1.00 79.06 196 GLY A N 1
ATOM 1566 C CA . GLY A 1 196 ? -11.734 0.573 -2.987 1.00 79.06 196 GLY A CA 1
ATOM 1567 C C . GLY A 1 196 ? -10.488 1.303 -3.526 1.00 79.06 196 GLY A C 1
ATOM 1568 O O . GLY A 1 196 ? -10.423 1.608 -4.717 1.00 79.06 196 GLY A O 1
ATOM 1569 N N . THR A 1 197 ? -9.480 1.553 -2.682 1.00 79.75 197 THR A N 1
ATOM 1570 C CA . THR A 1 197 ? -8.167 2.107 -3.026 1.00 79.75 197 THR A CA 1
ATOM 1571 C C . THR A 1 197 ? -7.138 0.987 -3.148 1.00 79.75 197 THR A C 1
ATOM 1573 O O . THR A 1 197 ? -7.268 -0.086 -2.565 1.00 79.75 197 THR A O 1
ATOM 1576 N N . LYS A 1 198 ? -6.071 1.247 -3.907 1.00 79.12 198 LYS A N 1
ATOM 1577 C CA . LYS A 1 198 ? -4.920 0.338 -4.019 1.00 79.12 198 LYS A CA 1
ATOM 1578 C C . LYS A 1 198 ? -3.759 0.723 -3.106 1.00 79.12 198 LYS A C 1
ATOM 1580 O O . LYS A 1 198 ? -2.724 0.067 -3.133 1.00 79.12 198 LYS A O 1
ATOM 1585 N N . ILE A 1 199 ? -3.889 1.800 -2.330 1.00 93.38 199 ILE A N 1
ATOM 1586 C CA . ILE A 1 199 ? -2.796 2.319 -1.503 1.00 93.38 199 ILE A CA 1
ATOM 1587 C C . ILE A 1 199 ? -2.994 1.866 -0.057 1.00 93.38 199 ILE A C 1
ATOM 1589 O O . ILE A 1 199 ? -3.346 2.647 0.826 1.00 93.38 199 ILE A O 1
ATOM 1593 N N . ILE A 1 200 ? -2.770 0.574 0.161 1.00 96.75 200 ILE A N 1
ATOM 1594 C CA . ILE A 1 200 ? -2.768 -0.054 1.483 1.00 96.75 200 ILE A CA 1
ATOM 1595 C C . ILE A 1 200 ? -1.364 -0.551 1.742 1.00 96.75 200 ILE A C 1
ATOM 1597 O O . ILE A 1 200 ? -0.757 -1.158 0.862 1.00 96.75 200 ILE A O 1
ATOM 1601 N N . ALA A 1 201 ? -0.844 -0.300 2.934 1.00 96.62 201 ALA A N 1
ATOM 1602 C CA . ALA A 1 201 ? 0.496 -0.700 3.302 1.00 96.62 201 ALA A CA 1
ATOM 1603 C C . ALA A 1 201 ? 0.546 -1.350 4.673 1.00 96.62 201 ALA A C 1
ATOM 1605 O O . ALA A 1 201 ? -0.106 -0.883 5.600 1.00 96.62 201 ALA A O 1
ATOM 1606 N N . ARG A 1 202 ? 1.403 -2.353 4.837 1.00 95.31 202 ARG A N 1
ATOM 1607 C CA . ARG A 1 202 ? 1.841 -2.811 6.152 1.00 95.31 202 ARG A CA 1
ATOM 1608 C C . ARG A 1 202 ? 2.984 -1.906 6.613 1.00 95.31 202 ARG A C 1
ATOM 1610 O O . ARG A 1 202 ? 4.083 -1.929 6.052 1.00 95.31 202 ARG A O 1
ATOM 1617 N N . TYR A 1 203 ? 2.699 -1.039 7.581 1.00 90.88 203 TYR A N 1
ATOM 1618 C CA . TYR A 1 203 ? 3.647 -0.030 8.062 1.00 90.88 203 TYR A CA 1
ATOM 1619 C C . TYR A 1 203 ? 4.589 -0.588 9.130 1.00 90.88 203 TYR A C 1
ATOM 1621 O O . TYR A 1 203 ? 5.781 -0.265 9.136 1.00 90.88 203 TYR A O 1
ATOM 1629 N N . GLY A 1 204 ? 4.050 -1.435 10.005 1.00 87.06 204 GLY A N 1
ATOM 1630 C CA . GLY A 1 204 ? 4.759 -2.089 11.100 1.00 87.06 204 GLY A CA 1
ATOM 1631 C C . GLY A 1 204 ? 4.403 -3.571 11.202 1.00 87.06 204 GLY A C 1
ATOM 1632 O O . GLY A 1 204 ? 3.813 -4.151 10.294 1.00 87.06 204 GLY A O 1
ATOM 1633 N N . MET A 1 205 ? 4.758 -4.204 12.321 1.00 83.00 205 MET A N 1
ATOM 1634 C CA . MET A 1 205 ? 4.379 -5.604 12.551 1.00 83.00 205 MET A CA 1
ATOM 1635 C C . MET A 1 205 ? 2.864 -5.756 12.697 1.00 83.00 205 MET A C 1
ATOM 1637 O O . MET A 1 205 ? 2.292 -6.677 12.113 1.00 83.00 205 MET A O 1
ATOM 1641 N N . GLU A 1 206 ? 2.242 -4.824 13.419 1.00 86.00 206 GLU A N 1
ATOM 1642 C CA . GLU A 1 206 ? 0.814 -4.828 13.742 1.00 86.00 206 GLU A CA 1
ATOM 1643 C C . GLU A 1 206 ? 0.002 -3.754 13.006 1.00 86.00 206 GLU A C 1
ATOM 1645 O O . GLU A 1 206 ? -1.226 -3.826 12.999 1.00 86.00 206 GLU A O 1
ATOM 1650 N N . ASP A 1 207 ? 0.684 -2.793 12.374 1.00 92.50 207 ASP A N 1
ATOM 1651 C CA . ASP A 1 207 ? 0.048 -1.597 11.831 1.00 92.50 207 ASP A CA 1
ATOM 1652 C C . ASP A 1 207 ? -0.133 -1.672 10.307 1.00 92.50 207 ASP A C 1
ATOM 1654 O O . ASP A 1 207 ? 0.835 -1.895 9.564 1.00 92.50 2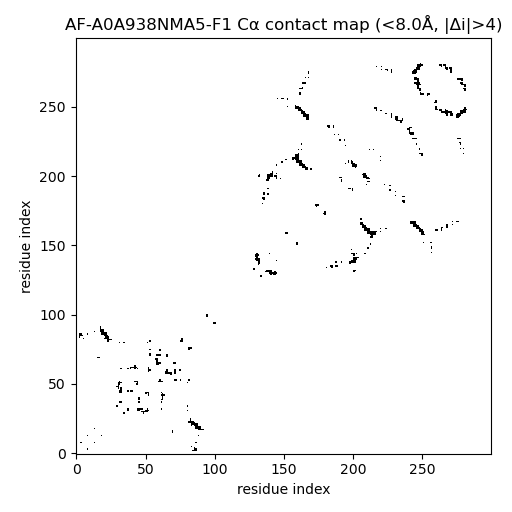07 ASP A O 1
ATOM 1658 N N . PHE A 1 208 ? -1.342 -1.370 9.832 1.00 96.69 208 PHE A N 1
ATOM 1659 C CA . PHE A 1 208 ? -1.594 -1.062 8.423 1.00 96.69 208 PHE A CA 1
ATOM 1660 C C . PHE A 1 208 ? -1.927 0.408 8.232 1.00 96.69 208 PHE A C 1
ATOM 1662 O O . PHE A 1 208 ? -2.546 1.039 9.085 1.00 96.69 208 PHE A O 1
ATOM 1669 N N . THR A 1 209 ? -1.596 0.925 7.060 1.00 97.25 209 THR A N 1
ATOM 1670 C CA . THR A 1 209 ? -1.907 2.283 6.647 1.00 97.25 209 THR A CA 1
ATOM 1671 C C . THR A 1 209 ? -2.685 2.263 5.345 1.00 97.25 209 THR A C 1
ATOM 1673 O O . THR A 1 209 ? -2.251 1.645 4.375 1.00 97.25 209 THR A O 1
ATOM 1676 N N . ILE A 1 210 ? -3.801 2.978 5.307 1.00 97.56 210 ILE A N 1
ATOM 1677 C CA . ILE A 1 210 ? -4.623 3.186 4.117 1.00 97.56 210 ILE A CA 1
ATOM 1678 C C . ILE A 1 210 ? -4.483 4.652 3.716 1.00 97.56 210 ILE A C 1
ATOM 1680 O O . ILE A 1 210 ? -4.653 5.550 4.542 1.00 97.56 210 ILE A O 1
ATOM 1684 N N . VAL A 1 211 ? -4.154 4.902 2.452 1.00 95.75 211 VAL A N 1
ATOM 1685 C CA . VAL A 1 211 ? -4.137 6.250 1.880 1.00 95.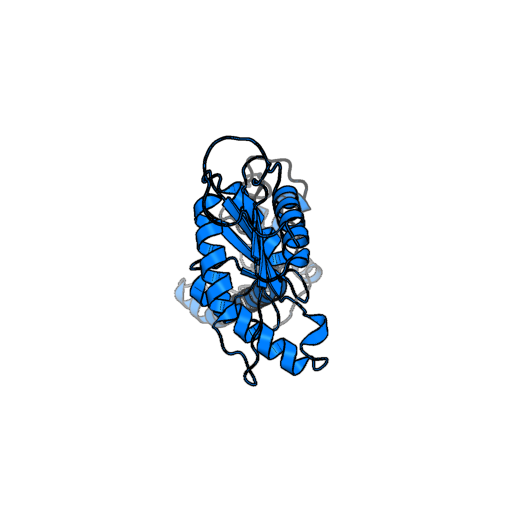75 211 VAL A CA 1
ATOM 1686 C C . VAL A 1 211 ? -5.381 6.419 1.021 1.00 95.75 211 VAL A C 1
ATOM 1688 O O . VAL A 1 211 ? -5.650 5.615 0.124 1.00 95.75 211 VAL A O 1
ATOM 1691 N N . LEU A 1 212 ? -6.120 7.490 1.297 1.00 94.62 212 LEU A N 1
ATOM 1692 C CA . LEU A 1 212 ? -7.365 7.852 0.635 1.00 94.62 212 LEU A CA 1
ATOM 1693 C C . LEU A 1 212 ? -7.160 9.180 -0.113 1.00 94.62 212 LEU A C 1
ATOM 1695 O O . LEU A 1 212 ? -7.371 10.254 0.466 1.00 94.62 212 LEU A O 1
ATOM 1699 N N . PRO A 1 213 ? -6.694 9.138 -1.377 1.00 92.44 213 PRO A N 1
ATOM 1700 C CA . PRO A 1 213 ? -6.690 10.308 -2.247 1.00 92.44 213 PRO A CA 1
ATOM 1701 C C . PRO A 1 213 ? -8.107 10.846 -2.437 1.00 92.44 213 PRO A C 1
ATOM 1703 O O . PRO A 1 213 ? -9.084 10.106 -2.319 1.00 92.44 213 PRO A O 1
ATOM 1706 N N . ASP A 1 214 ? -8.217 12.137 -2.720 1.00 90.81 214 ASP A N 1
ATOM 1707 C CA . ASP A 1 214 ? -9.469 12.822 -3.071 1.00 90.81 214 ASP A CA 1
ATOM 1708 C C . ASP A 1 214 ? -10.572 12.670 -2.015 1.00 90.81 214 ASP A C 1
ATOM 1710 O O . ASP A 1 214 ? -11.765 12.761 -2.302 1.00 90.81 214 ASP A O 1
ATOM 1714 N N . THR A 1 215 ? -10.162 12.425 -0.769 1.00 91.81 215 THR A N 1
ATOM 1715 C CA . THR A 1 215 ? -11.059 12.100 0.334 1.00 91.81 215 THR A CA 1
ATOM 1716 C C . THR A 1 215 ? -10.909 13.129 1.445 1.00 91.81 215 THR A C 1
ATOM 1718 O O . THR A 1 215 ? -9.812 13.382 1.951 1.00 91.81 215 THR A O 1
ATOM 1721 N N . LYS A 1 216 ? -12.035 13.729 1.845 1.00 91.81 216 LYS A N 1
ATOM 1722 C CA . LYS A 1 216 ? -12.117 14.639 2.995 1.00 91.81 216 LYS A CA 1
ATOM 1723 C C . LYS A 1 216 ? -12.166 13.854 4.302 1.00 91.81 216 LYS A C 1
ATOM 1725 O O . LYS A 1 216 ? -12.673 12.735 4.340 1.00 91.81 216 LYS A O 1
ATOM 1730 N N . LEU A 1 217 ? -11.739 14.492 5.391 1.00 91.62 217 LEU A N 1
ATOM 1731 C CA . LEU A 1 217 ? -11.628 13.851 6.702 1.00 91.62 217 LEU A CA 1
ATOM 1732 C C . LEU A 1 217 ? -12.930 13.193 7.180 1.00 91.62 217 LEU A C 1
ATOM 1734 O O . LEU A 1 217 ? -12.897 12.072 7.672 1.00 91.62 217 LEU A O 1
ATOM 1738 N N . LYS A 1 218 ? -14.080 13.850 6.981 1.00 91.81 218 LYS A N 1
ATOM 1739 C CA . LYS A 1 218 ? -15.393 13.297 7.353 1.00 91.81 218 LYS A CA 1
ATOM 1740 C C . LYS A 1 218 ? -15.684 11.971 6.637 1.00 91.81 218 LYS A C 1
ATOM 1742 O O . LYS A 1 218 ? -16.059 10.999 7.278 1.00 91.81 218 LYS A O 1
ATOM 1747 N N . THR A 1 219 ? -15.459 11.920 5.325 1.00 92.81 219 THR A N 1
ATOM 1748 C CA . THR A 1 219 ? -15.665 10.708 4.518 1.00 92.81 219 THR A CA 1
ATOM 1749 C C . THR A 1 219 ? -14.671 9.612 4.899 1.00 92.81 219 THR A C 1
ATOM 1751 O O . THR A 1 219 ? -15.048 8.448 4.996 1.00 92.81 219 THR A O 1
ATOM 1754 N N . ALA A 1 220 ? -13.417 9.976 5.183 1.00 94.56 220 ALA A N 1
ATOM 1755 C CA . ALA A 1 220 ? -12.424 9.032 5.692 1.00 94.56 220 ALA A CA 1
ATOM 1756 C C . ALA A 1 220 ? -12.831 8.450 7.058 1.00 94.56 220 ALA A C 1
ATOM 1758 O O . ALA A 1 220 ? -12.630 7.262 7.297 1.00 94.56 220 ALA A O 1
ATOM 1759 N N . PHE A 1 221 ? -13.426 9.262 7.936 1.00 95.62 221 PHE A N 1
ATOM 1760 C CA . PHE A 1 221 ? -13.930 8.819 9.236 1.00 95.62 221 PHE A CA 1
ATOM 1761 C C . PHE A 1 221 ? -15.082 7.822 9.095 1.00 95.62 221 PHE A C 1
ATOM 1763 O O . PHE A 1 221 ? -15.027 6.745 9.683 1.00 95.62 221 PHE A O 1
ATOM 1770 N N . GLU A 1 222 ? -16.083 8.136 8.270 1.00 95.19 222 GLU A N 1
ATOM 1771 C CA . GLU A 1 222 ? -17.208 7.235 7.977 1.00 95.19 222 GLU A CA 1
ATOM 1772 C C . GLU A 1 222 ? -16.723 5.897 7.396 1.00 95.19 222 GLU A C 1
ATOM 1774 O O . GLU A 1 222 ? -17.151 4.830 7.842 1.00 95.19 222 GLU A O 1
ATOM 1779 N N . PHE A 1 223 ? -15.769 5.950 6.461 1.00 96.06 223 PHE A N 1
ATOM 1780 C CA . PHE A 1 223 ? -15.103 4.768 5.918 1.00 96.06 223 PHE A CA 1
ATOM 1781 C C . PHE A 1 223 ? -14.413 3.938 7.013 1.00 96.06 223 PHE A C 1
ATOM 1783 O O . PHE A 1 223 ? -14.620 2.728 7.091 1.00 96.06 223 PHE A O 1
ATOM 1790 N N . CYS A 1 224 ? -13.624 4.573 7.884 1.00 96.94 224 CYS A N 1
ATOM 1791 C CA . CYS A 1 224 ? -12.897 3.874 8.944 1.00 96.94 224 CYS A CA 1
ATOM 1792 C C . CYS A 1 224 ? -13.825 3.264 9.998 1.00 96.94 224 CYS A C 1
ATOM 1794 O O . CYS A 1 224 ? -13.537 2.177 10.486 1.00 96.94 224 CYS A O 1
ATOM 1796 N N . GLU A 1 225 ? -14.937 3.919 10.341 1.00 97.00 225 GLU A N 1
ATOM 1797 C CA . GLU A 1 225 ? -15.940 3.343 11.247 1.00 97.00 225 GLU A CA 1
ATOM 1798 C C . GLU A 1 225 ? -16.621 2.119 10.631 1.00 97.00 225 GLU A C 1
ATOM 1800 O O . GLU A 1 225 ? -16.834 1.120 11.321 1.00 97.00 225 GLU A O 1
ATOM 1805 N N . SER A 1 226 ? -16.926 2.164 9.331 1.00 96.31 226 SER A N 1
ATOM 1806 C CA . SER A 1 226 ? -17.437 0.994 8.612 1.00 96.31 226 SER A CA 1
ATOM 1807 C C . SER A 1 226 ? -16.418 -0.145 8.621 1.00 96.31 226 SER A C 1
ATOM 1809 O O . SER A 1 226 ? -16.762 -1.267 8.985 1.00 96.31 226 SER A O 1
ATOM 1811 N N . LEU A 1 227 ? -15.158 0.151 8.289 1.00 96.56 227 LEU A N 1
ATOM 1812 C CA . LEU A 1 227 ? -14.075 -0.830 8.267 1.00 96.56 227 LEU A CA 1
ATOM 1813 C C . LEU A 1 227 ? -13.841 -1.457 9.648 1.00 96.56 227 LEU A C 1
ATOM 1815 O O . LEU A 1 227 ? -13.684 -2.668 9.764 1.00 96.56 227 LEU A O 1
ATOM 1819 N N . ARG A 1 228 ? -13.845 -0.646 10.709 1.00 97.50 228 ARG A N 1
ATOM 1820 C CA . ARG A 1 228 ? -13.679 -1.113 12.090 1.00 97.50 228 ARG A CA 1
ATOM 1821 C C . ARG A 1 228 ? -14.771 -2.105 12.488 1.00 97.50 228 ARG A C 1
ATOM 1823 O O . ARG A 1 228 ? -14.461 -3.139 13.076 1.00 97.50 228 ARG A O 1
ATOM 1830 N N . LYS A 1 229 ? -16.034 -1.802 12.167 1.00 97.00 229 LYS A N 1
ATOM 1831 C CA . LYS A 1 229 ? -17.164 -2.712 12.415 1.00 97.00 229 LYS A CA 1
ATOM 1832 C C . LYS A 1 229 ? -17.022 -3.999 11.614 1.00 97.00 229 LYS A C 1
ATOM 1834 O O . LYS A 1 229 ? -17.169 -5.072 12.180 1.00 97.00 229 LYS A O 1
ATOM 1839 N N . GLU A 1 230 ? -16.659 -3.893 10.339 1.00 96.81 230 GLU A N 1
ATOM 1840 C CA . GLU A 1 230 ? -16.447 -5.059 9.482 1.00 96.81 230 GLU A CA 1
ATOM 1841 C C . GLU A 1 230 ? -15.358 -5.987 10.037 1.00 96.81 230 GLU A C 1
ATOM 1843 O O . GLU A 1 230 ? -15.557 -7.197 10.082 1.00 96.81 230 GLU A O 1
ATOM 1848 N N . VAL A 1 231 ? -14.248 -5.439 10.540 1.00 97.38 231 VAL A N 1
ATOM 1849 C CA . VAL A 1 231 ? -13.202 -6.229 11.211 1.00 97.38 231 VAL A CA 1
ATOM 1850 C C . VAL A 1 231 ? -13.725 -6.900 12.480 1.00 97.38 231 VAL A C 1
ATOM 1852 O O . VAL A 1 231 ? -13.471 -8.086 12.675 1.00 97.38 231 VAL A O 1
ATOM 1855 N N . ALA A 1 232 ? -14.464 -6.175 13.323 1.00 97.00 232 ALA A N 1
ATOM 1856 C CA . ALA A 1 232 ? -15.032 -6.731 14.553 1.00 97.00 232 ALA A CA 1
ATOM 1857 C C . ALA A 1 232 ? -16.041 -7.864 14.274 1.00 97.00 232 ALA A C 1
ATOM 1859 O O . ALA A 1 232 ? -16.089 -8.861 15.002 1.00 97.00 232 ALA A O 1
ATOM 1860 N N . ASP A 1 233 ? -16.813 -7.737 13.195 1.00 96.38 233 ASP A N 1
ATOM 1861 C CA . ASP A 1 233 ? -17.813 -8.718 12.777 1.00 96.38 233 ASP A CA 1
ATOM 1862 C C . ASP A 1 233 ? -17.197 -9.895 12.004 1.00 96.38 233 ASP A C 1
ATOM 1864 O O . ASP A 1 233 ? -17.768 -10.991 11.993 1.00 96.38 233 ASP A O 1
ATOM 1868 N N . HIS A 1 234 ? -16.012 -9.728 11.411 1.00 96.12 234 HIS A N 1
ATOM 1869 C CA . HIS A 1 234 ? -15.317 -10.774 10.664 1.00 96.12 234 HIS A CA 1
ATOM 1870 C C . HIS A 1 234 ? -14.844 -11.909 11.582 1.00 96.12 234 HIS A C 1
ATOM 1872 O O . HIS A 1 234 ? -14.411 -11.694 12.714 1.00 96.12 234 HIS A O 1
ATOM 1878 N N . THR A 1 235 ? -14.972 -13.156 11.131 1.00 95.38 235 THR A N 1
ATOM 1879 C CA . THR A 1 235 ? -14.437 -14.327 11.841 1.00 95.38 235 THR A CA 1
ATOM 1880 C C . THR A 1 235 ? -13.151 -14.745 11.145 1.00 95.38 235 THR A C 1
ATOM 1882 O O . THR A 1 235 ? -13.199 -15.290 10.045 1.00 95.38 235 THR A O 1
ATOM 1885 N N . PHE A 1 236 ? -12.014 -14.467 11.778 1.00 93.94 236 PHE A N 1
ATOM 1886 C CA . PHE A 1 236 ? -10.695 -14.784 11.235 1.00 93.94 236 PHE A CA 1
ATOM 1887 C C . PHE A 1 236 ? -10.324 -16.249 11.475 1.00 93.94 236 PHE A C 1
ATOM 1889 O O . PHE A 1 236 ? -11.008 -16.974 12.205 1.00 93.94 236 PHE A O 1
ATOM 1896 N N . CYS A 1 237 ? -9.207 -16.684 10.888 1.00 87.00 237 CYS A N 1
ATOM 1897 C CA . CYS A 1 237 ? -8.681 -18.036 11.043 1.00 87.00 237 CYS A CA 1
ATOM 1898 C C . CYS A 1 237 ? -8.728 -18.545 12.498 1.00 87.00 237 CYS A C 1
ATOM 1900 O O . CYS A 1 237 ? -8.365 -17.844 13.447 1.00 87.00 237 CYS A O 1
ATOM 1902 N N . ARG A 1 238 ? -9.155 -19.807 12.657 1.00 85.69 238 ARG A N 1
ATOM 1903 C CA . ARG A 1 238 ? -9.398 -20.457 13.961 1.00 85.69 238 ARG A CA 1
ATOM 1904 C C . ARG A 1 238 ? -10.438 -19.742 14.831 1.00 85.69 238 ARG A C 1
ATOM 1906 O O . ARG A 1 238 ? -10.279 -19.679 16.047 1.00 85.69 238 ARG A O 1
ATOM 1913 N N . ASP A 1 239 ? -11.469 -19.199 14.193 1.00 87.00 239 ASP A N 1
ATOM 1914 C CA . ASP A 1 239 ? -12.610 -18.549 14.839 1.00 87.00 239 ASP A CA 1
ATOM 1915 C C . ASP A 1 239 ? -12.227 -17.362 15.740 1.00 87.00 239 ASP A C 1
ATOM 1917 O O . ASP A 1 239 ? -12.936 -17.021 16.690 1.00 87.00 239 ASP A O 1
ATOM 1921 N N . LYS A 1 240 ? -11.095 -16.707 15.443 1.00 88.94 240 LYS A N 1
ATOM 1922 C CA . LYS A 1 240 ? -10.637 -15.541 16.203 1.00 88.94 240 LYS A CA 1
ATOM 1923 C C . LYS A 1 240 ? -11.472 -14.311 15.858 1.00 88.94 240 LYS A C 1
ATOM 1925 O O . LYS A 1 240 ? -11.748 -14.025 14.692 1.00 88.94 240 LYS A O 1
ATOM 1930 N N . LYS A 1 241 ? -11.808 -13.547 16.895 1.00 94.06 241 LYS A N 1
ATOM 1931 C CA . LYS A 1 241 ? -12.366 -12.198 16.799 1.00 94.06 241 LYS A CA 1
ATOM 1932 C C . LYS A 1 241 ? -11.295 -11.201 17.202 1.00 94.06 241 LYS A C 1
ATOM 1934 O O . LYS A 1 241 ? -10.662 -11.375 18.239 1.00 94.06 241 LYS A O 1
ATOM 1939 N N . ILE A 1 242 ? -11.088 -10.189 16.371 1.00 95.56 242 ILE A N 1
ATOM 1940 C CA . ILE A 1 242 ? -10.155 -9.098 16.644 1.00 95.56 242 ILE A CA 1
ATOM 1941 C C . ILE A 1 242 ? -10.869 -7.769 16.443 1.00 95.56 242 ILE A C 1
ATOM 1943 O O . ILE A 1 242 ? -11.845 -7.684 15.700 1.00 95.56 242 ILE A O 1
ATOM 1947 N N . THR A 1 243 ? -10.359 -6.729 17.083 1.00 97.38 243 THR A N 1
ATOM 1948 C CA . THR A 1 243 ? -10.771 -5.347 16.840 1.00 97.38 243 THR A CA 1
ATOM 1949 C C . THR A 1 243 ? -9.564 -4.531 16.412 1.00 97.38 243 THR A C 1
ATOM 1951 O O . THR A 1 243 ? -8.417 -4.962 16.566 1.00 97.38 243 THR A O 1
ATOM 1954 N N . ILE A 1 244 ? -9.827 -3.372 15.813 1.00 97.94 244 ILE A N 1
ATOM 1955 C CA . ILE A 1 244 ? -8.779 -2.447 15.399 1.00 97.94 244 ILE A CA 1
ATOM 1956 C C . ILE A 1 244 ? -9.036 -1.057 15.971 1.00 97.94 244 ILE A C 1
ATOM 1958 O O . ILE A 1 244 ? -10.171 -0.574 16.005 1.00 97.94 244 ILE A O 1
ATOM 1962 N N . SER A 1 245 ? -7.951 -0.388 16.328 1.00 98.00 245 SER A N 1
ATOM 1963 C CA . SER A 1 245 ? -7.916 1.047 16.585 1.00 98.00 245 SER A CA 1
ATOM 1964 C C . SER A 1 245 ? -7.445 1.785 15.340 1.00 98.00 245 SER A C 1
ATOM 1966 O O . SER A 1 245 ? -6.526 1.322 14.658 1.00 98.00 245 SER A O 1
ATOM 1968 N N . VAL A 1 246 ? -8.044 2.942 15.043 1.00 98.12 246 VAL A N 1
ATOM 1969 C CA . VAL A 1 246 ? -7.742 3.717 13.829 1.00 98.12 246 VAL A CA 1
ATOM 1970 C C . VAL A 1 246 ? -7.457 5.182 14.150 1.00 98.12 246 VAL A C 1
ATOM 1972 O O . VAL A 1 246 ? -8.254 5.857 14.795 1.00 98.12 246 VAL A O 1
ATOM 1975 N N . GLY A 1 247 ? -6.333 5.691 13.652 1.00 97.56 247 GLY A N 1
ATOM 1976 C CA . GLY A 1 247 ? -5.960 7.101 13.658 1.00 97.56 247 GLY A CA 1
ATOM 1977 C C . GLY A 1 247 ? -6.009 7.703 12.257 1.00 97.56 247 GLY A C 1
ATOM 1978 O O . GLY A 1 247 ? -5.350 7.204 11.346 1.00 97.56 247 GLY A O 1
ATOM 1979 N N . ILE A 1 248 ? -6.750 8.792 12.078 1.00 96.88 248 ILE A N 1
ATOM 1980 C CA . ILE A 1 248 ? -6.937 9.468 10.789 1.00 96.88 248 ILE A CA 1
ATOM 1981 C C . ILE A 1 248 ? -6.276 10.843 10.830 1.00 96.88 248 ILE A C 1
ATOM 1983 O O . ILE A 1 248 ? -6.432 11.587 11.799 1.00 96.88 248 ILE A O 1
ATOM 1987 N N . ALA A 1 249 ? -5.586 11.215 9.757 1.00 95.12 249 ALA A N 1
ATOM 1988 C CA . ALA A 1 249 ? -5.166 12.592 9.541 1.00 95.12 249 ALA A CA 1
ATOM 1989 C C . ALA A 1 249 ? -5.484 13.062 8.126 1.00 95.12 249 ALA A C 1
ATOM 1991 O O . ALA A 1 249 ? -5.350 12.305 7.158 1.00 95.12 249 ALA A O 1
ATOM 1992 N N . GLY A 1 250 ? -5.895 14.322 8.023 1.00 93.31 250 GLY A N 1
ATOM 1993 C CA . GLY A 1 250 ? -6.130 15.001 6.757 1.00 93.31 250 GLY A CA 1
ATOM 1994 C C . GLY A 1 250 ? -4.903 15.795 6.319 1.00 93.31 250 GLY A C 1
ATOM 1995 O O . GLY A 1 250 ? -4.095 16.233 7.137 1.00 93.31 250 GLY A O 1
ATOM 1996 N N . ILE A 1 251 ? -4.773 16.017 5.012 1.00 91.06 251 ILE A N 1
ATOM 1997 C CA . ILE A 1 251 ? -3.731 16.878 4.430 1.00 91.06 251 ILE A CA 1
ATOM 1998 C C . ILE A 1 251 ? -3.821 18.337 4.906 1.00 91.06 251 ILE A C 1
ATOM 2000 O O . ILE A 1 251 ? -2.843 19.074 4.814 1.00 91.06 251 ILE A O 1
ATOM 2004 N N . GLU A 1 252 ? -4.971 18.754 5.440 1.00 83.88 252 GLU A N 1
ATOM 2005 C CA . GLU A 1 252 ? -5.153 20.077 6.033 1.00 83.88 252 GLU A CA 1
ATOM 2006 C C . GLU A 1 252 ? -4.138 20.289 7.174 1.00 83.88 252 GLU A C 1
ATOM 2008 O O . GLU A 1 252 ? -3.921 19.429 8.031 1.00 83.88 252 GLU A O 1
ATOM 2013 N N . A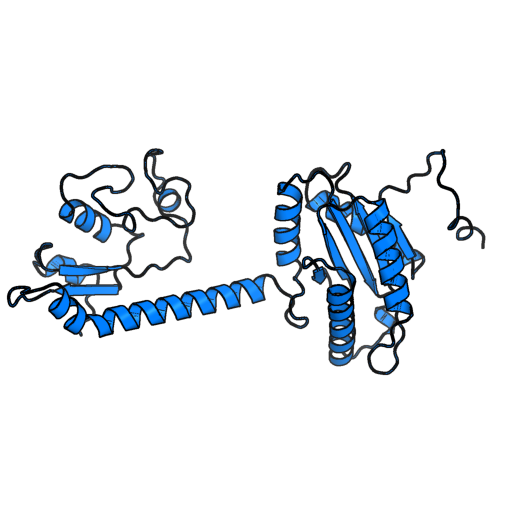SP A 1 253 ? -3.415 21.408 7.133 1.00 76.69 253 ASP A N 1
ATOM 2014 C CA . ASP A 1 253 ? -2.280 21.724 8.013 1.00 76.69 253 ASP A CA 1
ATOM 2015 C C . ASP A 1 253 ? -1.090 20.735 7.976 1.00 76.69 253 ASP A C 1
ATOM 2017 O O . ASP A 1 253 ? -0.249 20.752 8.884 1.00 76.69 253 ASP A O 1
ATOM 2021 N N . ALA A 1 254 ? -1.007 19.820 7.004 1.00 84.31 254 ALA A N 1
ATOM 2022 C CA . ALA A 1 254 ? 0.186 19.000 6.779 1.00 84.31 254 ALA A CA 1
ATOM 2023 C C . ALA A 1 254 ? 1.169 19.760 5.875 1.00 84.31 254 ALA A C 1
ATOM 2025 O O . ALA A 1 254 ? 0.799 20.265 4.820 1.00 84.31 254 ALA A O 1
ATOM 2026 N N . LYS A 1 255 ? 2.432 19.868 6.301 1.00 86.75 255 LYS A N 1
ATOM 2027 C CA . LYS A 1 255 ? 3.479 20.599 5.560 1.00 86.75 255 LYS A CA 1
ATOM 2028 C C . LYS A 1 255 ? 4.134 19.737 4.483 1.00 86.75 255 LYS A C 1
ATOM 2030 O O . LYS A 1 255 ? 4.576 20.242 3.454 1.00 86.75 255 LYS A O 1
ATOM 2035 N N . ASP A 1 256 ? 4.201 18.444 4.763 1.00 91.19 256 ASP A N 1
ATOM 2036 C CA . ASP A 1 256 ? 4.848 17.410 3.968 1.00 91.19 256 ASP A CA 1
ATOM 2037 C C . ASP A 1 256 ? 4.232 16.027 4.291 1.00 91.19 256 ASP A C 1
ATOM 2039 O O . ASP A 1 256 ? 3.524 15.882 5.300 1.00 91.19 256 ASP A O 1
ATOM 2043 N N . PRO A 1 257 ? 4.467 14.999 3.453 1.00 91.44 257 PRO A N 1
ATOM 2044 C CA . PRO A 1 257 ? 3.966 13.641 3.681 1.00 91.44 257 PRO A CA 1
ATOM 2045 C C . PRO A 1 257 ? 4.344 13.053 5.048 1.00 91.44 257 PRO A C 1
ATOM 2047 O O . PRO A 1 257 ? 3.537 12.375 5.687 1.00 91.44 257 PRO A O 1
ATOM 2050 N N . GLU A 1 258 ? 5.553 13.325 5.533 1.00 92.44 258 GLU A N 1
ATOM 2051 C CA . GLU A 1 258 ? 6.041 12.850 6.826 1.00 92.44 258 GLU A CA 1
ATOM 2052 C C . GLU A 1 258 ? 5.237 13.445 8.000 1.00 92.44 258 GLU A C 1
ATOM 2054 O O . GLU A 1 258 ? 4.906 12.739 8.959 1.00 92.44 258 GLU A O 1
ATOM 2059 N N . SER A 1 259 ? 4.859 14.720 7.915 1.00 92.50 259 SER A N 1
ATOM 2060 C CA . SER A 1 259 ? 4.015 15.400 8.899 1.00 92.50 259 SER A CA 1
ATOM 2061 C C . SER A 1 259 ? 2.600 14.820 8.943 1.00 92.50 259 SER A C 1
ATOM 2063 O O . SER A 1 259 ? 2.035 14.685 10.030 1.00 92.50 259 SER A O 1
ATOM 2065 N N . LEU A 1 260 ? 2.062 14.404 7.792 1.00 92.31 260 LEU A N 1
ATOM 2066 C CA . LEU A 1 260 ? 0.755 13.757 7.680 1.00 92.31 260 LEU A CA 1
ATOM 2067 C C . LEU A 1 260 ? 0.754 12.380 8.365 1.00 92.31 260 LEU A C 1
ATOM 2069 O O . LEU A 1 260 ? -0.121 12.099 9.185 1.00 92.31 260 LEU A O 1
ATOM 2073 N N . ILE A 1 261 ? 1.790 11.564 8.129 1.00 94.25 261 ILE A N 1
ATOM 2074 C CA . ILE A 1 261 ? 1.992 10.285 8.838 1.00 94.25 261 ILE A CA 1
ATOM 2075 C C . ILE A 1 261 ? 2.084 10.518 10.349 1.00 94.25 261 ILE A C 1
ATOM 2077 O O . ILE A 1 261 ? 1.461 9.803 11.134 1.00 94.25 261 ILE A O 1
ATOM 2081 N N . LYS A 1 262 ? 2.846 11.531 10.778 1.00 93.88 262 LYS A N 1
ATOM 2082 C CA . LYS A 1 262 ? 3.022 11.835 12.204 1.00 93.88 262 LYS A CA 1
ATOM 2083 C C . LYS A 1 262 ? 1.696 12.176 12.886 1.00 93.88 262 LYS A C 1
ATOM 2085 O O . LYS A 1 262 ? 1.465 11.708 13.999 1.00 93.88 262 LYS A O 1
ATOM 2090 N N . LYS A 1 263 ? 0.826 12.955 12.238 1.00 94.25 263 LYS A N 1
ATOM 2091 C CA . LYS A 1 263 ? -0.507 13.283 12.768 1.00 94.25 263 LYS A CA 1
ATOM 2092 C C . LYS A 1 263 ? -1.377 12.038 12.939 1.00 94.25 263 LYS A C 1
ATOM 2094 O O . LYS A 1 263 ? -1.935 11.844 14.016 1.00 94.25 263 LYS A O 1
ATOM 2099 N N . ALA A 1 264 ? -1.440 11.169 11.929 1.00 95.12 264 ALA A N 1
ATOM 2100 C CA . ALA A 1 264 ? -2.227 9.940 12.026 1.00 95.12 264 ALA A CA 1
ATOM 2101 C C . ALA A 1 264 ? -1.672 8.974 13.077 1.00 95.12 264 ALA A C 1
ATOM 2103 O O . ALA A 1 264 ? -2.442 8.350 13.798 1.00 95.12 264 ALA A O 1
ATOM 2104 N N . CYS A 1 265 ? -0.349 8.914 13.237 1.00 94.56 265 CYS A N 1
ATOM 2105 C CA . CYS A 1 265 ? 0.291 8.147 14.303 1.00 94.56 265 CYS A CA 1
ATOM 2106 C C . CYS A 1 265 ? -0.097 8.664 15.700 1.00 94.56 265 CYS A C 1
ATOM 2108 O O . CYS A 1 265 ? -0.410 7.872 16.584 1.00 94.56 265 CYS A O 1
ATOM 2110 N N . ILE A 1 266 ? -0.148 9.988 15.902 1.00 94.62 266 ILE A N 1
ATOM 2111 C CA . ILE A 1 266 ? -0.628 10.584 17.161 1.00 94.62 266 ILE A CA 1
ATOM 2112 C C . ILE A 1 266 ? -2.086 10.186 17.426 1.00 94.62 266 ILE A C 1
ATOM 2114 O O . ILE A 1 266 ? -2.394 9.734 18.526 1.00 94.62 266 ILE A O 1
ATOM 2118 N N . ALA A 1 267 ? -2.958 10.299 16.421 1.00 95.25 267 ALA A N 1
ATOM 2119 C CA . ALA A 1 267 ? -4.358 9.897 16.541 1.00 95.25 267 ALA A CA 1
ATOM 2120 C C . ALA A 1 267 ? -4.509 8.393 16.848 1.00 95.25 267 ALA A C 1
ATOM 2122 O O . ALA A 1 267 ? -5.294 8.019 17.717 1.00 95.25 267 ALA A O 1
ATOM 2123 N N . LEU A 1 268 ? -3.712 7.535 16.201 1.00 95.94 268 LEU A N 1
ATOM 2124 C CA . LEU A 1 268 ? -3.719 6.089 16.433 1.00 95.94 268 LEU A CA 1
ATOM 2125 C C . LEU A 1 268 ? -3.258 5.751 17.853 1.00 95.94 268 LEU A C 1
ATOM 2127 O O . LEU A 1 268 ? -3.871 4.916 18.508 1.00 95.94 268 LEU A O 1
ATOM 2131 N N . ASN A 1 269 ? -2.218 6.418 18.356 1.00 93.88 269 ASN A N 1
ATOM 2132 C CA . ASN A 1 269 ? -1.758 6.214 19.728 1.00 93.88 269 ASN A CA 1
ATOM 2133 C C . ASN A 1 269 ? -2.844 6.567 20.749 1.00 93.88 269 ASN A C 1
ATOM 2135 O O . ASN A 1 269 ? -2.992 5.857 21.737 1.00 93.88 269 ASN A O 1
ATOM 2139 N N . SER A 1 270 ? -3.626 7.624 20.509 1.00 94.81 270 SER A N 1
ATOM 2140 C CA . SER A 1 270 ? -4.795 7.930 21.340 1.00 94.81 270 SER A CA 1
ATOM 2141 C C . SER A 1 270 ? -5.878 6.855 21.229 1.00 94.81 270 SER A C 1
ATOM 2143 O O . SER A 1 270 ? -6.477 6.504 22.241 1.00 94.81 270 SER A O 1
ATOM 2145 N N . ALA A 1 271 ? -6.107 6.302 20.034 1.00 94.69 271 ALA A N 1
ATOM 2146 C CA . ALA A 1 271 ? -7.111 5.261 19.819 1.00 94.69 271 ALA A CA 1
ATOM 2147 C C . ALA A 1 271 ? -6.735 3.952 20.535 1.00 94.69 271 ALA A C 1
ATOM 2149 O O . ALA A 1 271 ? -7.578 3.369 21.215 1.00 94.69 271 ALA A O 1
ATOM 2150 N N . LYS A 1 272 ? -5.450 3.562 20.494 1.00 93.44 272 LYS A N 1
ATOM 2151 C CA . LYS A 1 272 ? -4.906 2.374 21.182 1.00 93.44 272 LYS A CA 1
ATOM 2152 C C . LYS A 1 272 ? -5.150 2.374 22.700 1.00 93.44 272 LYS A C 1
ATOM 2154 O O . LYS A 1 272 ? -5.158 1.309 23.302 1.00 93.44 272 LYS A O 1
ATOM 2159 N N . LEU A 1 273 ? -5.348 3.538 23.329 1.00 93.25 273 LEU A N 1
ATOM 2160 C CA . LEU A 1 273 ? -5.650 3.622 24.766 1.00 93.25 273 LEU A CA 1
ATOM 2161 C C . LEU A 1 273 ? -7.075 3.170 25.112 1.00 93.25 273 LEU A C 1
ATOM 2163 O O . LEU A 1 273 ? -7.321 2.776 26.247 1.00 93.25 273 LEU A O 1
ATOM 2167 N N . ILE A 1 274 ? -8.003 3.260 24.159 1.00 94.50 274 ILE A N 1
ATOM 2168 C CA . ILE A 1 274 ? -9.426 2.948 24.352 1.00 94.50 274 ILE A CA 1
ATOM 2169 C C . ILE A 1 274 ? -9.771 1.603 23.701 1.00 94.50 274 ILE A C 1
ATOM 2171 O O . ILE A 1 274 ? -10.602 0.869 24.227 1.00 94.50 274 ILE A O 1
ATOM 2175 N N . SER A 1 275 ? -9.073 1.249 22.616 1.00 95.44 275 SER A N 1
ATOM 2176 C CA . SER A 1 275 ? -9.347 0.096 21.750 1.00 95.44 275 SER A CA 1
ATOM 2177 C C . SER A 1 275 ? -10.671 0.203 20.993 1.00 95.44 275 SER A C 1
ATOM 2179 O O . SER A 1 275 ? -11.618 0.863 21.421 1.00 95.44 275 SER A O 1
ATOM 2181 N N . ASN A 1 276 ? -10.738 -0.449 19.833 1.00 97.00 276 ASN A N 1
ATOM 2182 C CA . ASN A 1 276 ? -11.936 -0.545 19.006 1.00 97.00 276 ASN A CA 1
ATOM 2183 C C . ASN A 1 276 ? -12.619 0.812 18.721 1.00 97.00 276 ASN A C 1
ATOM 2185 O O . ASN A 1 276 ? -13.848 0.925 18.771 1.00 97.00 276 ASN A O 1
ATOM 2189 N N . ILE A 1 277 ? -11.827 1.840 18.394 1.00 97.62 277 ILE A N 1
ATOM 2190 C CA . ILE A 1 277 ? -12.301 3.209 18.134 1.00 97.62 277 ILE A CA 1
ATOM 2191 C C . ILE A 1 277 ? -11.562 3.869 16.961 1.00 97.62 277 ILE A C 1
ATOM 2193 O O . ILE A 1 277 ? -10.414 3.536 16.654 1.00 97.62 277 ILE A O 1
ATOM 2197 N N . VAL A 1 278 ? -12.217 4.841 16.324 1.00 97.38 278 VAL A N 1
ATOM 2198 C CA . VAL A 1 278 ? -11.628 5.731 15.318 1.00 97.38 278 VAL A CA 1
ATOM 2199 C C . VAL A 1 278 ? -11.413 7.127 15.912 1.00 97.38 278 VAL A C 1
ATOM 2201 O O . VAL A 1 278 ? -12.336 7.722 16.464 1.00 97.38 278 VAL A O 1
ATOM 2204 N N . ILE A 1 279 ? -10.208 7.682 15.768 1.00 95.81 279 ILE A N 1
ATOM 2205 C CA . ILE A 1 279 ? -9.852 9.048 16.187 1.00 95.81 279 ILE A CA 1
ATOM 2206 C C . ILE A 1 279 ? -9.252 9.803 15.000 1.00 95.81 279 ILE A C 1
ATOM 2208 O O . ILE A 1 279 ? -8.428 9.256 14.272 1.00 95.81 279 ILE A O 1
ATOM 2212 N N . SER A 1 280 ? -9.615 11.076 14.812 1.00 93.25 280 SER A N 1
ATOM 2213 C CA . SER A 1 280 ? -8.989 11.951 13.809 1.00 93.25 280 SER A CA 1
ATOM 2214 C C . SER A 1 280 ? -8.232 13.132 14.421 1.00 93.25 280 SER A C 1
ATOM 2216 O O . SER A 1 280 ? -8.588 13.633 15.487 1.00 93.25 280 SER A O 1
ATOM 2218 N N . ASP A 1 281 ? -7.221 13.628 13.707 1.00 81.88 281 ASP A N 1
ATOM 2219 C CA . ASP A 1 281 ? -6.358 14.758 14.098 1.00 81.88 281 ASP A CA 1
ATOM 2220 C C . ASP A 1 281 ? -7.092 16.087 14.374 1.00 81.88 281 ASP A C 1
ATOM 2222 O O . ASP A 1 281 ? -6.585 16.952 15.092 1.00 81.88 281 ASP A O 1
ATOM 2226 N N . SER A 1 282 ? -8.293 16.238 13.820 1.00 66.25 282 SER A N 1
ATOM 2227 C CA . SER A 1 282 ? -9.104 17.456 13.877 1.00 66.25 282 SER A CA 1
ATOM 2228 C C . SER A 1 282 ? -10.090 17.506 15.049 1.00 66.25 282 SER A C 1
ATOM 2230 O O . SER A 1 282 ? -10.761 18.523 15.221 1.00 66.25 282 SER A O 1
ATOM 2232 N N . PHE A 1 283 ? -10.175 16.472 15.898 1.00 52.69 283 PHE A N 1
ATOM 2233 C CA . PHE A 1 283 ? -10.973 16.531 17.133 1.00 52.69 283 PHE A CA 1
ATOM 2234 C C . PHE A 1 283 ? -10.257 17.363 18.208 1.00 52.69 283 PHE A C 1
ATOM 2236 O O . PHE A 1 283 ? -9.835 16.877 19.257 1.00 52.69 283 PHE A O 1
ATOM 2243 N N . LYS A 1 284 ? -10.120 18.666 17.952 1.00 36.81 284 LYS A N 1
ATOM 2244 C CA . LYS A 1 284 ? -9.853 19.665 18.986 1.00 36.81 284 LYS A CA 1
ATOM 2245 C C . LYS A 1 284 ? -11.191 20.082 19.592 1.00 36.81 284 LYS A C 1
ATOM 2247 O O . LYS A 1 284 ? -12.097 20.478 18.868 1.00 36.81 284 LYS A O 1
ATOM 2252 N N . LYS A 1 285 ? -11.296 20.032 20.926 1.00 32.06 285 LYS A N 1
ATOM 2253 C CA . LYS A 1 285 ? -12.314 20.754 21.708 1.00 32.06 285 LYS A CA 1
ATOM 2254 C C . LYS A 1 285 ? -12.341 22.219 21.254 1.00 32.06 285 LYS A C 1
ATOM 2256 O O . LYS A 1 285 ? -11.544 23.004 21.746 1.00 32.06 285 LYS A O 1
ATOM 2261 N N . ASN A 1 286 ? -13.229 22.585 20.345 1.00 28.83 286 ASN A N 1
ATOM 2262 C CA . ASN A 1 286 ? -13.686 23.955 20.158 1.00 28.83 286 ASN A CA 1
ATOM 2263 C C . ASN A 1 286 ? -15.170 23.865 19.809 1.00 28.83 286 ASN A C 1
ATOM 2265 O O . ASN A 1 286 ? -15.544 23.198 18.845 1.00 28.83 286 ASN A O 1
ATOM 2269 N N . GLY A 1 287 ? -16.007 24.455 20.666 1.00 35.09 287 GLY A N 1
ATOM 2270 C CA . GLY A 1 287 ? -17.437 24.592 20.413 1.00 35.09 287 GLY A CA 1
ATOM 2271 C C . GLY A 1 287 ? -17.639 25.298 19.078 1.00 35.09 287 GLY A C 1
ATOM 2272 O O . GLY A 1 287 ? -17.095 26.370 18.860 1.00 35.09 287 GLY A O 1
ATOM 2273 N N . ASP A 1 288 ? -18.228 24.614 18.111 1.00 30.12 288 ASP A N 1
ATOM 2274 C CA . ASP A 1 288 ? -19.670 24.600 17.919 1.00 30.12 288 ASP A CA 1
ATOM 2275 C C . ASP A 1 288 ? -20.047 23.486 16.929 1.00 30.12 288 ASP A C 1
ATOM 2277 O O . ASP A 1 288 ? -19.479 23.346 15.850 1.00 30.12 288 ASP A O 1
ATOM 2281 N N . SER A 1 289 ? -21.007 22.667 17.364 1.00 27.97 289 SER A N 1
ATOM 2282 C CA . SER A 1 289 ? -21.852 21.750 16.585 1.00 27.97 289 SER A CA 1
ATOM 2283 C C . SER A 1 289 ? -21.203 20.857 15.512 1.00 27.97 289 SER A C 1
ATOM 2285 O O . SER A 1 289 ? -21.242 21.169 14.328 1.00 27.97 289 SER A O 1
ATOM 2287 N N . LEU A 1 290 ? -20.810 19.648 15.927 1.00 30.14 290 LEU A N 1
ATOM 2288 C CA . LEU A 1 290 ? -21.508 18.408 15.547 1.00 30.14 290 LEU A CA 1
ATOM 2289 C C . LEU A 1 290 ? -21.510 17.485 16.781 1.00 30.14 290 LEU A C 1
ATOM 2291 O O . LEU A 1 290 ? -20.486 16.911 17.141 1.00 30.14 290 LEU A O 1
ATOM 2295 N N . VAL A 1 291 ? -22.647 17.418 17.478 1.00 33.00 291 VAL A N 1
ATOM 2296 C CA . VAL A 1 291 ? -22.881 16.518 18.619 1.00 33.00 291 VAL A CA 1
ATOM 2297 C C . VAL A 1 291 ? -23.845 15.418 18.177 1.00 33.00 291 VAL A C 1
ATOM 2299 O O . VAL A 1 291 ? -24.873 15.746 17.596 1.00 33.00 291 VAL A O 1
ATOM 2302 N N . ASP A 1 292 ? -23.440 14.180 18.489 1.00 29.03 292 ASP A N 1
ATOM 2303 C CA . ASP A 1 292 ? -24.147 12.881 18.612 1.00 29.03 292 ASP A CA 1
ATOM 2304 C C . ASP A 1 292 ? -23.490 11.824 17.710 1.00 29.03 292 ASP A C 1
ATOM 2306 O O . ASP A 1 292 ? -23.625 11.873 16.496 1.00 29.03 292 ASP A O 1
ATOM 2310 N N . ASN A 1 293 ? -22.709 10.845 18.179 1.00 31.33 293 ASN A N 1
ATOM 2311 C CA . ASN A 1 293 ? -22.737 10.119 19.451 1.00 31.33 293 ASN A CA 1
ATOM 2312 C C . ASN A 1 293 ? -21.344 9.554 19.800 1.00 31.33 293 ASN A C 1
ATOM 2314 O O . ASN A 1 293 ? -21.000 8.470 19.342 1.00 31.33 293 ASN A O 1
ATOM 2318 N N . GLN A 1 294 ? -20.554 10.244 20.629 1.00 35.91 294 GLN A N 1
ATOM 2319 C CA . GLN A 1 294 ? -19.355 9.673 21.286 1.00 35.91 294 GLN A CA 1
ATOM 2320 C C . GLN A 1 294 ? -19.059 10.341 22.651 1.00 35.91 294 GLN A C 1
ATOM 2322 O O . GLN A 1 294 ? -17.921 10.359 23.115 1.00 35.91 294 GLN A O 1
ATOM 2327 N N . LYS A 1 295 ? -20.062 10.933 23.319 1.00 31.06 295 LYS A N 1
ATOM 2328 C CA . LYS A 1 295 ? -19.830 11.739 24.534 1.00 31.06 295 LYS A CA 1
ATOM 2329 C C . LYS A 1 295 ? -19.767 10.987 25.873 1.00 31.06 295 LYS A C 1
ATOM 2331 O O . LYS A 1 295 ? -19.481 11.646 26.864 1.00 31.06 295 LYS A O 1
ATOM 2336 N N . ASP A 1 296 ? -19.888 9.660 25.913 1.00 32.22 296 ASP A N 1
ATOM 2337 C CA . ASP A 1 296 ? -19.938 8.928 27.196 1.00 32.22 296 ASP A CA 1
ATOM 2338 C C . ASP A 1 296 ? -18.656 8.176 27.607 1.00 32.22 296 ASP A C 1
ATOM 2340 O O . ASP A 1 296 ? -18.633 7.545 28.657 1.00 32.22 296 ASP A O 1
ATOM 2344 N N . TYR A 1 297 ? -17.540 8.276 26.877 1.00 39.62 297 TYR A N 1
ATOM 2345 C CA . TYR A 1 297 ? -16.330 7.490 27.203 1.00 39.62 297 TYR A CA 1
ATOM 2346 C C . TYR A 1 297 ? -15.347 8.130 28.208 1.00 39.62 297 TYR A C 1
ATOM 2348 O O . TYR A 1 297 ? -14.212 7.679 28.316 1.00 39.62 297 TYR A O 1
ATOM 2356 N N . LEU A 1 298 ? -15.738 9.167 28.962 1.00 30.34 298 LEU A N 1
ATOM 2357 C CA . LEU A 1 298 ? -14.865 9.786 29.983 1.00 30.34 298 LEU A CA 1
ATOM 2358 C C . LEU A 1 298 ? -15.514 9.972 31.365 1.00 30.34 298 LEU A C 1
ATOM 2360 O O . LEU A 1 298 ? -15.060 10.796 32.157 1.00 30.34 298 LEU A O 1
ATOM 2364 N N . ALA A 1 299 ? -16.533 9.183 31.690 1.00 30.20 299 ALA A N 1
ATOM 2365 C CA . ALA A 1 299 ? -17.006 9.056 33.062 1.00 30.20 299 ALA A CA 1
ATOM 2366 C C . ALA A 1 299 ? -17.243 7.579 33.381 1.00 30.20 299 ALA A C 1
ATOM 2368 O O . ALA A 1 299 ? -18.351 7.108 33.179 1.00 30.20 299 ALA A O 1
ATOM 2369 N N . PHE A 1 300 ? -16.181 6.869 33.776 1.00 32.50 300 PHE A N 1
ATOM 2370 C CA . PHE A 1 300 ? -16.080 5.848 34.836 1.00 32.50 300 PHE A CA 1
ATOM 2371 C C . PHE A 1 300 ? -14.693 5.200 34.777 1.00 32.50 300 PHE A C 1
ATOM 2373 O O . PHE A 1 300 ? -14.285 4.776 33.674 1.00 32.50 300 PHE A O 1
#